Protein AF-0000000078183715 (afdb_homodimer)

Foldseek 3Di:
DPPPVLCQCQKDKVVGDTGDPAPQVVLVVADFQDPEAIEIEGEFDEGEAQDENAQRRARYEYEYPDDAPRAEQEYCPPDDQPPFFSYHYNHPHYHYYRYHYYTDD/DPPPVLCQCQKDKVVGDTGDPAPQVVLVVADFQDPEAIEIEGEFDEGAAQDENAQRRARYEYEYPDDAPRAEQEYCPPDDQPPFFSYHYNHPHYHYYRYHYYTDD

Nearest PDB structures (foldseek):
  1xg2-assembly1_A  TM=8.281E-01  e=3.618E-06  Solanum lycopersicum
  1gq8-assembly1_A  TM=8.357E-01  e=8.151E-05  Daucus carota
  3grh-assembly1_A  TM=8.556E-01  e=2.159E-01  Escherichia coli K-12
  7chu-assembly1_B  TM=6.922E-01  e=1.571E-01  Geobacillus virus E2
  1xg2-assembly1_A  TM=8.286E-01  e=4.005E-06  Solanum lycopersicum

Secondary structure (DSSP, 8-state):
------GGGGEEETTT----SSHHHHHHHSPTT--S-EEEEE-SEEEES-EEE-TT--SEEEEESSSTTSEEEE---TT--TT--SEEE-SSEEEEEEEEEE---/------GGGGEEETTT----SSHHHHHHHSPTT--S-EEEEE-SEEEES-EEE-TT--SEEEEESSSTTSEEEE---TT--TT--SEEE-SSEEEEEEEEEE---

Solvent-accessible surface area (backbone atoms only — not comparable to full-atom values): 11085 Å² total; per-residue (Å²): 130,86,73,71,74,70,73,32,70,37,33,28,29,83,87,62,45,68,54,32,92,44,67,54,55,51,57,64,66,49,60,71,69,39,90,54,77,43,48,37,35,30,45,59,42,79,42,82,42,66,40,64,39,48,57,51,40,23,30,36,32,44,29,30,68,42,56,82,76,38,16,35,38,27,27,78,60,81,77,55,70,92,81,30,57,22,64,45,69,56,16,35,34,38,32,38,25,27,40,27,43,28,27,53,123,130,85,73,70,75,70,75,34,68,38,33,28,27,83,87,63,44,67,54,34,93,43,68,55,56,51,57,65,67,49,60,72,68,40,90,54,77,42,48,38,33,32,46,58,43,79,43,82,42,66,40,65,39,47,58,51,41,23,31,36,31,45,31,30,69,43,57,82,75,37,16,34,39,28,27,80,61,81,77,56,72,90,82,28,56,21,64,45,69,57,16,34,34,38,30,38,26,27,39,28,43,27,27,54,124

Structure (mmCIF, N/CA/C/O backbone):
data_AF-0000000078183715-model_v1
#
loop_
_entity.id
_entity.type
_entity.pdbx_description
1 polymer Pectinesterase
#
loop_
_atom_site.group_PDB
_atom_site.id
_atom_site.type_symbol
_atom_site.label_atom_id
_atom_site.label_alt_id
_atom_site.label_comp_id
_atom_site.label_asym_id
_atom_site.label_entity_id
_atom_site.label_seq_id
_atom_site.pdbx_PDB_ins_code
_atom_site.Cartn_x
_atom_site.Cartn_y
_atom_site.Cartn_z
_atom_site.occupancy
_atom_site.B_iso_or_equiv
_atom_site.auth_seq_id
_atom_site.auth_comp_id
_atom_site.auth_asym_id
_atom_site.auth_atom_id
_atom_site.pdbx_PDB_model_num
ATOM 1 N N . MET A 1 1 ? -22.891 34.5 -4.566 1 24.42 1 MET A N 1
ATOM 2 C CA . MET A 1 1 ? -21.781 34.25 -3.652 1 24.42 1 MET A CA 1
ATOM 3 C C . MET A 1 1 ? -20.984 33.031 -4.105 1 24.42 1 MET A C 1
ATOM 5 O O . MET A 1 1 ? -21.531 31.953 -4.305 1 24.42 1 MET A O 1
ATOM 9 N N . ASN A 1 2 ? -19.891 33.188 -4.914 1 26.88 2 ASN A N 1
ATOM 10 C CA . ASN A 1 2 ? -19.047 32.25 -5.645 1 26.88 2 ASN A CA 1
ATOM 11 C C . ASN A 1 2 ? -18.531 31.141 -4.73 1 26.88 2 ASN A C 1
ATOM 13 O O . ASN A 1 2 ? -17.734 31.391 -3.82 1 26.88 2 ASN A O 1
ATOM 17 N N . THR A 1 3 ? -19.375 30.297 -4.117 1 28.11 3 THR A N 1
ATOM 18 C CA . THR A 1 3 ? -19.078 29.266 -3.119 1 28.11 3 THR A CA 1
ATOM 19 C C . THR A 1 3 ? -17.828 28.484 -3.512 1 28.11 3 THR A C 1
ATOM 21 O O . THR A 1 3 ? -17.859 27.719 -4.477 1 28.11 3 THR A O 1
ATOM 24 N N . LYS A 1 4 ? -16.703 29.203 -3.695 1 30.27 4 LYS A N 1
ATOM 25 C CA . LYS A 1 4 ? -15.383 28.609 -3.926 1 30.27 4 LYS A CA 1
ATOM 26 C C . LYS A 1 4 ? -15.219 27.312 -3.141 1 30.27 4 LYS A C 1
ATOM 28 O O . LYS A 1 4 ? -15.195 27.312 -1.908 1 30.27 4 LYS A O 1
ATOM 33 N N . GLU A 1 5 ? -15.977 26.312 -3.414 1 33.5 5 GLU A N 1
ATOM 34 C CA . GLU A 1 5 ? -16.031 24.984 -2.801 1 33.5 5 GLU A CA 1
ATOM 35 C C . GLU A 1 5 ? -14.648 24.531 -2.352 1 33.5 5 GLU A C 1
ATOM 37 O O . GLU A 1 5 ? -13.719 24.469 -3.156 1 33.5 5 GLU A O 1
ATOM 42 N N . ASP A 1 6 ? -14.078 25.094 -1.235 1 31.67 6 ASP A N 1
ATOM 43 C CA . ASP A 1 6 ? -12.789 24.969 -0.562 1 31.67 6 ASP A CA 1
ATOM 44 C C . ASP A 1 6 ? -12.219 23.562 -0.721 1 31.67 6 ASP A C 1
ATOM 46 O O . ASP A 1 6 ? -12.852 22.578 -0.336 1 31.67 6 ASP A O 1
ATOM 50 N N . LYS A 1 7 ? -11.609 23.234 -1.678 1 34.12 7 LYS A N 1
ATOM 51 C CA . LYS A 1 7 ? -10.891 22.016 -2.059 1 34.12 7 LYS A CA 1
ATOM 52 C C . LYS A 1 7 ? -10.148 21.422 -0.869 1 34.12 7 LYS A C 1
ATOM 54 O O . LYS A 1 7 ? -9.352 20.5 -1.029 1 34.12 7 LYS A O 1
ATOM 59 N N . ARG A 1 8 ? -10.047 22.141 0.238 1 40.06 8 ARG A N 1
ATOM 60 C CA . ARG A 1 8 ? -9.227 21.906 1.421 1 40.06 8 ARG A CA 1
ATOM 61 C C . ARG A 1 8 ? -9.547 20.562 2.047 1 40.06 8 ARG A C 1
ATOM 63 O O . ARG A 1 8 ? -8.766 20.047 2.85 1 40.06 8 ARG A O 1
ATOM 70 N N . ASP A 1 9 ? -10.719 20.031 1.913 1 45.59 9 ASP A N 1
ATOM 71 C CA . ASP A 1 9 ? -11.336 18.969 2.707 1 45.59 9 ASP A CA 1
ATOM 72 C C . ASP A 1 9 ? -11.008 17.594 2.135 1 45.59 9 ASP A C 1
ATOM 74 O O . ASP A 1 9 ? -11.75 16.625 2.352 1 45.59 9 ASP A O 1
ATOM 78 N N . GLN A 1 10 ? -10.086 17.5 1.332 1 50.31 10 GLN A N 1
ATOM 79 C CA . GLN A 1 10 ? -9.945 16.281 0.555 1 50.31 10 GLN A CA 1
ATOM 80 C C . GLN A 1 10 ? -9.258 15.188 1.369 1 50.31 10 GLN A C 1
ATOM 82 O O . GLN A 1 10 ? -9.43 14 1.09 1 50.31 10 GLN A O 1
ATOM 87 N N . ILE A 1 11 ? -8.484 15.672 2.32 1 53 11 ILE A N 1
ATOM 88 C CA . ILE A 1 11 ? -7.801 14.734 3.207 1 53 11 ILE A CA 1
ATOM 89 C C . ILE A 1 11 ? -8.141 15.062 4.66 1 53 11 ILE A C 1
ATOM 91 O O . ILE A 1 11 ? -8.039 16.219 5.086 1 53 11 ILE A O 1
ATOM 95 N N . SER A 1 12 ? -9.07 14.273 5.074 1 59.06 12 SER A N 1
ATOM 96 C CA . SER A 1 12 ? -9.43 14.492 6.469 1 59.06 12 SER A CA 1
ATOM 97 C C . SER A 1 12 ? -8.914 13.359 7.355 1 59.06 12 SER A C 1
ATOM 99 O O . SER A 1 12 ? -8.539 12.297 6.855 1 59.06 12 SER A O 1
ATOM 101 N N . ARG A 1 13 ? -8.336 13.789 8.461 1 59.44 13 ARG A N 1
ATOM 102 C CA . ARG A 1 13 ? -8.102 12.805 9.516 1 59.44 13 ARG A CA 1
ATOM 103 C C . ARG A 1 13 ? -9.344 12.641 10.391 1 59.44 13 ARG A C 1
ATOM 105 O O . ARG A 1 13 ? -10.164 13.555 10.492 1 59.44 13 ARG A O 1
ATOM 112 N N . GLU A 1 14 ? -9.758 11.312 10.789 1 51.06 14 GLU A N 1
ATOM 113 C CA . GLU A 1 14 ? -10.828 11.156 11.766 1 51.06 14 GLU A CA 1
ATOM 114 C C . GLU A 1 14 ? -10.93 12.375 12.672 1 51.06 14 GLU A C 1
ATOM 116 O O . GLU A 1 14 ? -12.031 12.812 13.023 1 51.06 14 GLU A O 1
ATOM 121 N N . SER A 1 15 ? -9.992 12.789 13.258 1 47.97 15 SER A N 1
ATOM 122 C CA . SER A 1 15 ? -10.148 13.797 14.297 1 47.97 15 SER A CA 1
ATOM 123 C C . SER A 1 15 ? -10.281 15.195 13.695 1 47.97 15 SER A C 1
ATOM 125 O O . SER A 1 15 ? -10.086 16.203 14.391 1 47.97 15 SER A O 1
ATOM 127 N N . GLY A 1 16 ? -10.773 15.367 12.656 1 45.62 16 GLY A N 1
ATOM 128 C CA . GLY A 1 16 ? -11.062 16.75 12.305 1 45.62 16 GLY A CA 1
ATOM 129 C C . GLY A 1 16 ? -10.086 17.328 11.305 1 45.62 16 GLY A C 1
ATOM 130 O O . GLY A 1 16 ? -10.008 18.547 11.148 1 45.62 16 GLY A O 1
ATOM 131 N N . PHE A 1 17 ? -9.242 16.531 10.688 1 52.03 17 PHE A N 1
ATOM 132 C CA . PHE A 1 17 ? -8.109 17.109 9.969 1 52.03 17 PHE A CA 1
ATOM 133 C C . PHE A 1 17 ? -8.578 18.172 8.977 1 52.03 17 PHE A C 1
ATOM 135 O O . PHE A 1 17 ? -9.711 18.109 8.492 1 52.03 17 PHE A O 1
ATOM 142 N N . SER A 1 18 ? -7.766 19.344 9.047 1 57.66 18 SER A N 1
ATOM 143 C CA . SER A 1 18 ? -7.719 20.578 8.258 1 57.66 18 SER A CA 1
ATOM 144 C C . SER A 1 18 ? -7.379 20.281 6.801 1 57.66 18 SER A C 1
ATOM 146 O O . SER A 1 18 ? -6.879 19.203 6.477 1 57.66 18 SER A O 1
ATOM 148 N N . ASN A 1 19 ? -7.578 20.984 5.879 1 66.5 19 ASN A N 1
ATOM 149 C CA . ASN A 1 19 ? -7.449 21.141 4.434 1 66.5 19 ASN A CA 1
ATOM 150 C C . ASN A 1 19 ? -5.988 21.062 3.992 1 66.5 19 ASN A C 1
ATOM 152 O O . ASN A 1 19 ? -5.223 22.016 4.203 1 66.5 19 ASN A O 1
ATOM 156 N N . PHE A 1 20 ? -5.543 19.719 3.818 1 81.12 20 PHE A N 1
ATOM 157 C CA . PHE A 1 20 ? -4.246 19.656 3.16 1 81.12 20 PHE A CA 1
ATOM 158 C C . PHE A 1 20 ? -4.406 19.594 1.646 1 81.12 20 PHE A C 1
ATOM 160 O O . PHE A 1 20 ? -5.426 19.109 1.144 1 81.12 20 PHE A O 1
ATOM 167 N N . THR A 1 21 ? -3.438 20.141 0.998 1 78.38 21 THR A N 1
ATOM 168 C CA . THR A 1 21 ? -3.473 20.109 -0.46 1 78.38 21 THR A CA 1
ATOM 169 C C . THR A 1 21 ? -2.746 18.875 -0.991 1 78.38 21 THR A C 1
ATOM 171 O O . THR A 1 21 ? -3.031 18.406 -2.096 1 78.38 21 THR A O 1
ATOM 174 N N . THR A 1 22 ? -1.755 18.375 -0.113 1 89 22 THR A N 1
ATOM 175 C CA . THR A 1 22 ? -1.014 17.203 -0.541 1 89 22 THR A CA 1
ATOM 176 C C . THR A 1 22 ? -1.062 16.109 0.531 1 89 22 THR A C 1
ATOM 178 O O . THR A 1 22 ? -1.252 16.406 1.713 1 89 22 THR A O 1
ATOM 181 N N . LEU A 1 23 ? -0.938 14.922 0.078 1 92.44 23 LEU A N 1
ATOM 182 C CA . LEU A 1 23 ? -0.863 13.789 1 1 92.44 23 LEU A CA 1
ATOM 183 C C . LEU A 1 23 ? 0.356 13.914 1.907 1 92.44 23 LEU A C 1
ATOM 185 O O . LEU A 1 23 ? 0.272 13.641 3.105 1 92.44 23 LEU A O 1
ATOM 189 N N . GLN A 1 24 ? 1.429 14.375 1.264 1 94 24 GLN A N 1
ATOM 190 C CA . GLN A 1 24 ? 2.645 14.469 2.066 1 94 24 GLN A CA 1
ATOM 191 C C . GLN A 1 24 ? 2.473 15.461 3.215 1 94 24 GLN A C 1
ATOM 193 O O . GLN A 1 24 ? 3.006 15.25 4.305 1 94 24 GLN A O 1
ATOM 198 N N . GLU A 1 25 ? 1.758 16.516 2.93 1 91.12 25 GLU A N 1
ATOM 199 C CA . GLU A 1 25 ? 1.464 17.469 3.996 1 91.12 25 GLU A CA 1
ATOM 200 C C . GLU A 1 25 ? 0.658 16.812 5.113 1 91.12 25 GLU A C 1
ATOM 202 O O . GLU A 1 25 ? 0.925 17.047 6.297 1 91.12 25 GLU A O 1
ATOM 207 N N . ALA A 1 26 ? -0.329 16.047 4.785 1 91.25 26 ALA A N 1
ATOM 208 C CA . ALA A 1 26 ? -1.142 15.336 5.77 1 91.25 26 ALA A CA 1
ATOM 209 C C . ALA A 1 26 ? -0.29 14.375 6.594 1 91.25 26 ALA A C 1
ATOM 211 O O . ALA A 1 26 ? -0.411 14.32 7.82 1 91.25 26 ALA A O 1
ATOM 212 N N . ILE A 1 27 ? 0.572 13.648 5.934 1 93.5 27 ILE A N 1
ATOM 213 C CA . ILE A 1 27 ? 1.475 12.719 6.605 1 93.5 27 ILE A CA 1
ATOM 214 C C . ILE A 1 27 ? 2.371 13.484 7.578 1 93.5 27 ILE A C 1
ATOM 216 O O . ILE A 1 27 ? 2.594 13.039 8.703 1 93.5 27 ILE A O 1
ATOM 220 N N . GLY A 1 28 ? 2.869 14.539 7.078 1 92.56 28 GLY A N 1
ATOM 221 C CA . GLY A 1 28 ? 3.74 15.367 7.898 1 92.56 28 GLY A CA 1
ATOM 222 C C . GLY A 1 28 ? 3.064 15.883 9.156 1 92.56 28 GLY A C 1
ATOM 223 O O . GLY A 1 28 ? 3.727 16.125 10.172 1 92.56 28 GLY A O 1
ATOM 224 N N . TRP A 1 29 ? 1.852 16.031 9.141 1 88.19 29 TRP A N 1
ATOM 225 C CA . TRP A 1 29 ? 1.089 16.578 10.266 1 88.19 29 TRP A CA 1
ATOM 226 C C . TRP A 1 29 ? 0.906 15.531 11.359 1 88.19 29 TRP A C 1
ATOM 228 O O . TRP A 1 29 ? 0.561 15.867 12.492 1 88.19 29 TRP A O 1
ATOM 238 N N . VAL A 1 30 ? 1.039 14.266 11.07 1 88.88 30 VAL A N 1
ATOM 239 C CA . VAL A 1 30 ? 0.912 13.203 12.062 1 88.88 30 VAL A CA 1
ATOM 240 C C . VAL A 1 30 ? 2.006 13.344 13.117 1 88.88 30 VAL A C 1
ATOM 242 O O . VAL A 1 30 ? 3.164 13.617 12.789 1 88.88 30 VAL A O 1
ATOM 245 N N . PRO A 1 31 ? 1.652 13.195 14.383 1 89.88 31 PRO A N 1
ATOM 246 C CA . PRO A 1 31 ? 2.682 13.289 15.422 1 89.88 31 PRO A CA 1
ATOM 247 C C . PRO A 1 31 ? 3.807 12.273 15.227 1 89.88 31 PRO A C 1
ATO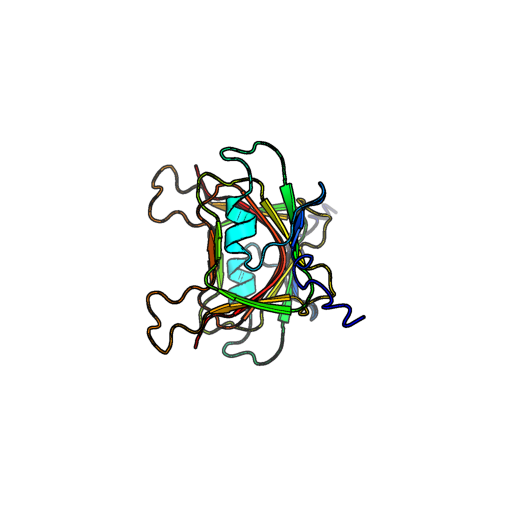M 249 O O . PRO A 1 31 ? 3.559 11.148 14.789 1 89.88 31 PRO A O 1
ATOM 252 N N . THR A 1 32 ? 5.012 12.766 15.578 1 93.5 32 THR A N 1
ATOM 253 C CA . THR A 1 32 ? 6.148 11.852 15.523 1 93.5 32 THR A CA 1
ATOM 254 C C . THR A 1 32 ? 6.035 10.781 16.594 1 93.5 32 THR A C 1
ATOM 256 O O . THR A 1 32 ? 5.555 11.047 17.703 1 93.5 32 THR A O 1
ATOM 259 N N . ILE A 1 33 ? 6.363 9.547 16.281 1 89.75 33 ILE A N 1
ATOM 260 C CA . ILE A 1 33 ? 6.469 8.391 17.172 1 89.75 33 ILE A CA 1
ATOM 261 C C . ILE A 1 33 ? 5.09 8.039 17.734 1 89.75 33 ILE A C 1
ATOM 263 O O . ILE A 1 33 ? 4.938 7.832 18.938 1 89.75 33 ILE A O 1
ATOM 267 N N . ASN A 1 34 ? 4.125 8.141 16.844 1 88.19 34 ASN A N 1
ATOM 268 C CA . ASN A 1 34 ? 2.781 7.699 17.219 1 88.19 34 ASN A CA 1
ATOM 269 C C . ASN A 1 34 ? 2.773 6.238 17.656 1 88.19 34 ASN A C 1
ATOM 271 O O . ASN A 1 34 ? 3.545 5.426 17.141 1 88.19 34 ASN A O 1
ATOM 275 N N . THR A 1 35 ? 1.931 5.953 18.672 1 89.5 35 THR A N 1
ATOM 276 C CA . THR A 1 35 ? 1.802 4.574 19.125 1 89.5 35 THR A CA 1
ATOM 277 C C . THR A 1 35 ? 0.412 4.027 18.812 1 89.5 35 THR A C 1
ATOM 279 O O . THR A 1 35 ? 0.119 2.861 19.094 1 89.5 35 THR A O 1
ATOM 282 N N . GLU A 1 36 ? -0.402 4.934 18.25 1 88.5 36 GLU A N 1
ATOM 283 C CA . GLU A 1 36 ? -1.753 4.547 17.844 1 88.5 36 GLU A CA 1
ATOM 284 C C . GLU A 1 36 ? -2 4.852 16.375 1 88.5 36 GLU A C 1
ATOM 286 O O . GLU A 1 36 ? -1.386 5.758 15.812 1 88.5 36 GLU A O 1
ATOM 291 N N . TRP A 1 37 ? -2.93 4.09 15.867 1 89.19 37 TRP A N 1
ATOM 292 C CA . TRP A 1 37 ? -3.262 4.297 14.461 1 89.19 37 TRP A CA 1
ATOM 293 C C . TRP A 1 37 ? -3.951 5.641 14.258 1 89.19 37 TRP A C 1
ATOM 295 O O . TRP A 1 37 ? -4.875 5.988 14.992 1 89.19 37 TRP A O 1
ATOM 305 N N . ILE A 1 38 ? -3.455 6.41 13.359 1 89.56 38 ILE A N 1
ATOM 306 C CA . ILE A 1 38 ? -4.102 7.633 12.898 1 89.56 38 ILE A CA 1
ATOM 307 C C . ILE A 1 38 ? -4.633 7.434 11.477 1 89.56 38 ILE A C 1
ATOM 309 O O . ILE A 1 38 ? -3.869 7.117 10.562 1 89.56 38 ILE A O 1
ATOM 313 N N . ARG A 1 39 ? -5.895 7.699 11.359 1 90.31 39 ARG A N 1
ATOM 314 C CA . ARG A 1 39 ? -6.539 7.484 10.07 1 90.31 39 ARG A CA 1
ATOM 315 C C . ARG A 1 39 ? -6.559 8.773 9.25 1 90.31 39 ARG A C 1
ATOM 317 O O . ARG A 1 39 ? -6.988 9.82 9.734 1 90.31 39 ARG A O 1
ATOM 324 N N . ILE A 1 40 ? -6.059 8.719 8.102 1 92.25 40 ILE A N 1
ATOM 325 C CA . ILE A 1 40 ? -6.125 9.789 7.109 1 92.25 40 ILE A CA 1
ATOM 326 C C . ILE A 1 40 ? -7.078 9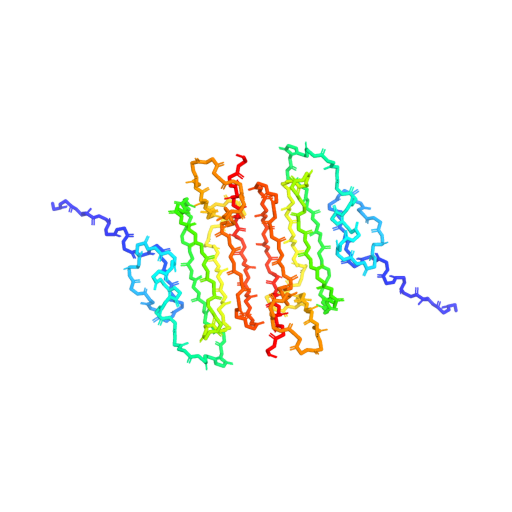.391 5.988 1 92.25 40 ILE A C 1
ATOM 328 O O . ILE A 1 40 ? -6.852 8.398 5.293 1 92.25 40 ILE A O 1
ATOM 332 N N . HIS A 1 41 ? -8.156 10.133 5.863 1 91.88 41 HIS A N 1
ATOM 333 C CA . HIS A 1 41 ? -9.117 9.914 4.785 1 91.88 41 HIS A CA 1
ATOM 334 C C . HIS A 1 41 ? -8.734 10.703 3.537 1 91.88 41 HIS A C 1
ATOM 336 O O . HIS A 1 41 ? -8.5 11.914 3.611 1 91.88 41 HIS A O 1
ATOM 342 N N . VAL A 1 42 ? -8.688 9.945 2.465 1 91.44 42 VAL A N 1
ATOM 343 C CA . VAL A 1 42 ? -8.312 10.562 1.196 1 91.44 42 VAL A CA 1
ATOM 344 C C . VAL A 1 42 ? -9.508 10.57 0.249 1 91.44 42 VAL A C 1
ATOM 346 O O . VAL A 1 42 ? -10.008 9.508 -0.137 1 91.44 42 VAL A O 1
ATOM 349 N N . LYS A 1 43 ? -10.031 11.734 -0.146 1 90.31 43 LYS A N 1
ATOM 350 C CA . LYS A 1 43 ? -11.141 11.844 -1.085 1 90.31 43 LYS A CA 1
ATOM 351 C C . LYS A 1 43 ? -10.758 11.289 -2.455 1 90.31 43 LYS A C 1
ATOM 353 O O . LYS A 1 43 ? -9.586 11.289 -2.826 1 90.31 43 LYS A O 1
ATOM 358 N N . PRO A 1 44 ? -11.758 10.797 -3.146 1 91.5 44 PRO A N 1
ATOM 359 C CA . PRO A 1 44 ? -11.469 10.344 -4.512 1 91.5 44 PRO A CA 1
ATOM 360 C C . PRO A 1 44 ? -10.734 11.398 -5.336 1 91.5 44 PRO A C 1
ATOM 362 O O . PRO A 1 44 ? -11.031 12.594 -5.227 1 91.5 44 PRO A O 1
ATOM 365 N N . GLY A 1 45 ? -9.789 11.016 -6.113 1 90.5 45 GLY A N 1
ATOM 366 C CA . GLY A 1 45 ? -9.023 11.914 -6.965 1 90.5 45 GLY A CA 1
ATOM 367 C C . GLY A 1 45 ? -7.652 11.367 -7.32 1 90.5 45 GLY A C 1
ATOM 368 O O . GLY A 1 45 ? -7.316 10.242 -6.961 1 90.5 45 GLY A O 1
ATOM 369 N N . VAL A 1 46 ? -6.969 12.148 -8.156 1 91.31 46 VAL A N 1
ATOM 370 C CA . VAL A 1 46 ? -5.594 11.852 -8.547 1 91.31 46 VAL A CA 1
ATOM 371 C C . VAL A 1 46 ? -4.637 12.797 -7.824 1 91.31 46 VAL A C 1
ATOM 373 O O . VAL A 1 46 ? -4.711 14.016 -7.996 1 91.31 46 VAL A O 1
ATOM 376 N N . TYR A 1 47 ? -3.834 12.203 -7.016 1 92.31 47 TYR A N 1
ATOM 377 C CA . TYR A 1 47 ? -2.822 12.953 -6.281 1 92.31 47 TYR A CA 1
ATOM 378 C C . TYR A 1 47 ? -1.453 12.805 -6.934 1 92.31 47 TYR A C 1
ATOM 380 O O . TYR A 1 47 ? -0.855 11.727 -6.902 1 92.31 47 TYR A O 1
ATOM 388 N N . LYS A 1 48 ? -0.947 13.891 -7.508 1 91.69 48 LYS A N 1
ATOM 389 C CA . LYS A 1 48 ? 0.328 13.891 -8.219 1 91.69 48 LYS A CA 1
ATOM 390 C C . LYS A 1 48 ? 1.478 14.266 -7.285 1 91.69 48 LYS A C 1
ATOM 392 O O . LYS A 1 48 ? 1.879 15.43 -7.227 1 91.69 48 LYS A O 1
ATOM 397 N N . GLU A 1 49 ? 2.021 13.281 -6.668 1 92.44 49 GLU A N 1
ATOM 398 C CA . GLU A 1 49 ? 3.113 13.469 -5.719 1 92.44 49 GLU A CA 1
ATOM 399 C C . GLU A 1 49 ? 3.863 12.164 -5.465 1 92.44 49 GLU A C 1
ATOM 401 O O . GLU A 1 49 ? 3.344 11.086 -5.746 1 92.44 49 GLU A O 1
ATOM 406 N N . LYS A 1 50 ? 5.109 12.281 -4.992 1 92.75 50 LYS A N 1
ATOM 407 C CA . LYS A 1 50 ? 5.793 11.164 -4.355 1 92.75 50 LYS A CA 1
ATOM 408 C C . LYS A 1 50 ? 5.43 11.062 -2.877 1 92.75 50 LYS A C 1
ATOM 410 O O . LYS A 1 50 ? 5.508 12.055 -2.148 1 92.75 50 LYS A O 1
ATOM 415 N N . LEU A 1 51 ? 4.969 9.953 -2.494 1 94.56 51 LEU A N 1
ATOM 416 C CA . LEU A 1 51 ? 4.551 9.781 -1.107 1 94.56 51 LEU A CA 1
ATOM 417 C C . LEU A 1 51 ? 5.578 8.969 -0.324 1 94.56 51 LEU A C 1
ATOM 419 O O . LEU A 1 51 ? 5.938 7.859 -0.725 1 94.56 51 LEU A O 1
ATOM 423 N N . THR A 1 52 ? 6.133 9.547 0.668 1 95.19 52 THR A N 1
ATOM 424 C CA . THR A 1 52 ? 7.016 8.875 1.612 1 95.19 52 THR A CA 1
ATOM 425 C C . THR A 1 52 ? 6.391 8.836 3.004 1 95.19 52 THR A C 1
ATOM 427 O O . THR A 1 52 ? 5.887 9.844 3.49 1 95.19 52 THR A O 1
ATOM 430 N N . ILE A 1 53 ? 6.301 7.652 3.604 1 95.75 53 ILE A N 1
ATOM 431 C CA . ILE A 1 53 ? 5.973 7.527 5.02 1 95.75 53 ILE A CA 1
ATOM 432 C C . ILE A 1 53 ? 7.254 7.488 5.844 1 95.75 53 ILE A C 1
ATOM 434 O O . ILE A 1 53 ? 7.934 6.461 5.895 1 95.75 53 ILE A O 1
ATOM 438 N N . PRO A 1 54 ? 7.566 8.586 6.414 1 95.62 54 PRO A N 1
ATOM 439 C CA . PRO A 1 54 ? 8.859 8.641 7.098 1 95.62 54 PRO A CA 1
ATOM 440 C C . PRO A 1 54 ? 8.938 7.707 8.305 1 95.62 54 PRO A C 1
ATOM 442 O O . PRO A 1 54 ? 7.902 7.367 8.891 1 95.62 54 PRO A O 1
ATOM 445 N N . ARG A 1 55 ? 10.125 7.414 8.695 1 93.81 55 ARG A N 1
ATOM 446 C CA . ARG A 1 55 ? 10.406 6.484 9.781 1 93.81 55 ARG A CA 1
ATOM 447 C C . ARG A 1 55 ? 9.75 6.945 11.078 1 93.81 55 ARG A C 1
ATOM 449 O O . ARG A 1 55 ? 9.297 6.125 11.883 1 93.81 55 ARG A O 1
ATOM 456 N N . GLU A 1 56 ? 9.625 8.211 11.273 1 96.25 56 GLU A N 1
ATOM 457 C CA . GLU A 1 56 ? 9.164 8.75 12.547 1 96.25 56 GLU A CA 1
ATOM 458 C C . GLU A 1 56 ? 7.648 8.906 12.562 1 96.25 56 GLU A C 1
ATOM 460 O O . GLU A 1 56 ? 7.078 9.398 13.539 1 96.25 56 GLU A O 1
ATOM 465 N N . LYS A 1 57 ? 6.977 8.461 11.43 1 94.44 57 LYS A N 1
ATOM 466 C CA . LYS A 1 57 ? 5.52 8.547 11.352 1 94.44 57 LYS A CA 1
ATOM 467 C C . LYS A 1 57 ? 4.891 7.168 11.211 1 94.44 57 LYS A C 1
ATOM 469 O O . LYS A 1 57 ? 4.211 6.895 10.219 1 94.44 57 LYS A O 1
ATOM 474 N N . PRO A 1 58 ? 5.105 6.293 12.203 1 93.56 58 PRO A N 1
ATOM 475 C CA . PRO A 1 58 ? 4.445 4.988 12.141 1 93.56 58 PRO A CA 1
ATOM 476 C C . PRO A 1 58 ? 2.949 5.066 12.438 1 93.56 58 PRO A C 1
ATOM 478 O O . PRO A 1 58 ? 2.451 6.121 12.836 1 93.56 58 PRO A O 1
ATOM 481 N N . PHE A 1 59 ? 2.186 4.035 12.219 1 93.56 59 PHE A N 1
ATOM 482 C CA . PHE A 1 59 ? 0.79 3.83 12.586 1 93.56 59 PHE A CA 1
ATOM 483 C C . PHE A 1 59 ? -0.112 4.82 11.867 1 93.56 59 PHE A C 1
ATOM 485 O O . PHE A 1 59 ? -0.988 5.434 12.477 1 93.56 59 PHE A O 1
ATOM 492 N N . ILE A 1 60 ? 0.208 4.996 10.609 1 94.56 60 ILE A N 1
ATOM 493 C CA . ILE A 1 60 ? -0.681 5.734 9.719 1 94.56 60 ILE A CA 1
ATOM 494 C C . ILE A 1 60 ? -1.568 4.762 8.953 1 94.56 60 ILE A C 1
ATOM 496 O O . ILE A 1 60 ? -1.091 3.74 8.453 1 94.56 60 ILE A O 1
ATOM 500 N N . TYR A 1 61 ? -2.836 4.938 8.961 1 94.69 61 TYR A N 1
ATOM 501 C CA . TYR A 1 61 ? -3.824 4.266 8.125 1 94.69 61 TYR A CA 1
ATOM 502 C C . TYR A 1 61 ? -4.336 5.191 7.031 1 94.69 61 TYR A C 1
ATOM 504 O O . TYR A 1 61 ? -5.078 6.141 7.305 1 94.69 61 TYR A O 1
ATOM 512 N N . LEU A 1 62 ? -3.867 5.016 5.824 1 95.62 62 LEU A N 1
ATOM 513 C CA . LEU A 1 62 ? -4.293 5.793 4.668 1 95.62 62 LEU A CA 1
ATOM 514 C C . LEU A 1 62 ? -5.492 5.145 3.986 1 95.62 62 LEU A C 1
ATOM 516 O O . LEU A 1 62 ? -5.379 4.043 3.439 1 95.62 62 LEU A O 1
ATOM 520 N N . GLU A 1 63 ? -6.605 5.883 4.016 1 94.69 63 GLU A N 1
ATOM 521 C CA . GLU A 1 63 ? -7.844 5.281 3.533 1 94.69 63 GLU A CA 1
ATOM 522 C C . GLU A 1 63 ? -8.484 6.129 2.438 1 94.69 63 GLU A C 1
ATOM 524 O O . GLU A 1 63 ? -8.852 7.281 2.672 1 94.69 63 GLU A O 1
ATOM 529 N N . GLY A 1 64 ? -8.602 5.523 1.227 1 94 64 GLY A N 1
ATOM 530 C CA . GLY A 1 64 ? -9.445 6.16 0.229 1 94 64 GLY A CA 1
ATOM 531 C C . GLY A 1 64 ? -10.914 6.152 0.597 1 94 64 GLY A C 1
ATOM 532 O O . GLY A 1 64 ? -11.461 5.109 0.97 1 94 64 GLY A O 1
ATOM 533 N N . GLU A 1 65 ? -11.617 7.246 0.476 1 90.88 65 GLU A N 1
ATOM 534 C CA . GLU A 1 65 ? -13.016 7.387 0.875 1 90.88 65 GLU A CA 1
ATOM 535 C C . GLU A 1 65 ? -13.945 6.77 -0.161 1 90.88 65 GLU A C 1
ATOM 537 O O . GLU A 1 65 ? -15.055 6.34 0.171 1 90.88 65 GLU A O 1
ATOM 542 N N . GLY A 1 66 ? -13.508 6.699 -1.361 1 89.25 66 GLY A N 1
ATOM 543 C CA . GLY A 1 66 ? -14.367 6.199 -2.426 1 89.25 66 GLY A CA 1
ATOM 544 C C . GLY A 1 66 ? -14.211 4.711 -2.668 1 89.25 66 GLY A C 1
ATOM 545 O O . GLY A 1 66 ? -13.648 3.996 -1.836 1 89.25 66 GLY A O 1
ATOM 546 N N . GLY A 1 67 ? -14.898 4.234 -3.639 1 89.25 67 GLY A N 1
ATOM 547 C CA . GLY A 1 67 ? -14.766 2.846 -4.055 1 89.25 67 GLY A CA 1
ATOM 548 C C . GLY A 1 67 ? -13.383 2.504 -4.566 1 89.25 67 GLY A C 1
ATOM 549 O O . GLY A 1 67 ? -12.5 3.367 -4.621 1 89.25 67 GLY A O 1
ATOM 550 N N . LEU A 1 68 ? -13.242 1.225 -4.789 1 88.38 68 LEU A N 1
ATOM 551 C CA . LEU A 1 68 ? -11.969 0.729 -5.309 1 88.38 68 LEU A CA 1
ATOM 552 C C . LEU A 1 68 ? -11.562 1.493 -6.562 1 88.38 68 LEU A C 1
ATOM 554 O O . LEU A 1 68 ? -12.391 1.735 -7.445 1 88.38 68 LEU A O 1
ATOM 558 N N . GLY A 1 69 ? -10.344 2.014 -6.582 1 90.31 69 GLY A N 1
ATOM 559 C CA . GLY A 1 69 ? -9.797 2.619 -7.789 1 90.31 69 GLY A CA 1
ATOM 560 C C . GLY A 1 69 ? -10.117 4.098 -7.906 1 90.31 69 GLY A C 1
ATOM 561 O O . GLY A 1 69 ? -9.734 4.742 -8.883 1 90.31 69 GLY A O 1
ATOM 562 N N . THR A 1 70 ? -10.781 4.715 -6.926 1 94.06 70 THR A N 1
ATOM 563 C CA . THR A 1 70 ? -11.203 6.102 -7.07 1 94.06 70 THR A CA 1
ATOM 564 C C . THR A 1 70 ? -10.141 7.051 -6.523 1 94.06 70 THR A C 1
ATOM 566 O O . THR A 1 70 ? -10.195 8.258 -6.766 1 94.06 70 THR A O 1
ATOM 569 N N . THR A 1 71 ? -9.203 6.562 -5.77 1 93.94 71 THR A N 1
ATOM 570 C CA . THR A 1 71 ? -8.109 7.344 -5.211 1 93.94 71 THR A CA 1
ATOM 571 C C . THR A 1 71 ? -6.766 6.836 -5.723 1 93.94 71 THR A C 1
ATOM 573 O O . THR A 1 71 ? -6.41 5.676 -5.504 1 93.94 71 THR A O 1
ATOM 576 N N . SER A 1 72 ? -6.008 7.66 -6.496 1 95 72 SER A N 1
ATOM 577 C CA . SER A 1 72 ? -4.719 7.246 -7.035 1 95 72 SER A CA 1
ATOM 578 C C . SER A 1 72 ? -3.623 8.25 -6.68 1 95 72 SER A C 1
ATOM 580 O O . SER A 1 72 ? -3.859 9.461 -6.672 1 95 72 SER A O 1
ATOM 582 N N . ILE A 1 73 ? -2.514 7.715 -6.289 1 95.56 73 ILE A N 1
ATOM 583 C CA . ILE A 1 73 ? -1.283 8.477 -6.105 1 95.56 73 ILE A CA 1
ATOM 584 C C . ILE A 1 73 ? -0.334 8.219 -7.27 1 95.56 73 ILE A C 1
ATOM 586 O O . ILE A 1 73 ? -0.009 7.066 -7.57 1 95.56 73 ILE A O 1
ATOM 590 N N . LYS A 1 74 ? 0.06 9.211 -7.969 1 93.31 74 LYS A N 1
ATOM 591 C CA . LYS A 1 74 ? 0.898 9.062 -9.156 1 93.31 74 LYS A CA 1
ATOM 592 C C . LYS A 1 74 ? 2.068 10.039 -9.125 1 93.31 74 LYS A C 1
ATOM 594 O O . LYS A 1 74 ? 1.961 11.125 -8.555 1 93.31 74 LYS A O 1
ATOM 599 N N . TRP A 1 75 ? 3.184 9.586 -9.703 1 88.12 75 TRP A N 1
ATOM 600 C CA . TRP A 1 75 ? 4.328 10.469 -9.906 1 88.12 75 TRP A CA 1
ATOM 601 C C . TRP A 1 75 ? 4.824 10.398 -11.344 1 88.12 75 TRP A C 1
ATOM 603 O O . TRP A 1 75 ? 4.707 9.367 -12 1 88.12 75 TRP A O 1
ATOM 613 N N . ASP A 1 76 ? 5.043 11.516 -12.008 1 76.81 76 ASP A N 1
ATOM 614 C CA . ASP A 1 76 ? 5.578 11.594 -13.367 1 76.81 76 ASP A CA 1
ATOM 615 C C . ASP A 1 76 ? 7.004 12.141 -13.359 1 76.81 76 ASP A C 1
ATOM 617 O O . ASP A 1 76 ? 7.223 13.328 -13.117 1 76.81 76 ASP A O 1
ATOM 621 N N . ASP A 1 77 ? 7.941 11.281 -12.984 1 61.34 77 ASP A N 1
ATOM 622 C CA . ASP A 1 77 ? 9.281 11.867 -12.992 1 61.34 77 ASP A CA 1
ATOM 623 C C . ASP A 1 77 ? 9.797 12.031 -14.422 1 61.34 77 ASP A C 1
ATOM 625 O O . ASP A 1 77 ? 10.961 12.367 -14.633 1 61.34 77 ASP A O 1
ATOM 629 N N . HIS A 1 78 ? 9.023 12.484 -15.328 1 56.28 78 HIS A N 1
ATOM 630 C CA . HIS A 1 78 ? 9.492 12.797 -16.672 1 56.28 78 HIS A CA 1
ATOM 631 C C . HIS A 1 78 ? 10.648 11.891 -17.078 1 56.28 78 HIS A C 1
ATOM 633 O O . HIS A 1 78 ? 11.625 12.359 -17.672 1 56.28 78 HIS A O 1
ATOM 639 N N . GLY A 1 79 ? 10.664 10.633 -17 1 51.69 79 GLY A N 1
ATOM 640 C CA . GLY A 1 79 ? 11.578 9.766 -17.734 1 51.69 79 GLY A CA 1
ATOM 641 C C . GLY A 1 79 ? 12.562 9.055 -16.828 1 51.69 79 GLY A C 1
ATOM 642 O O . GLY A 1 79 ? 13.305 8.172 -17.266 1 51.69 79 GLY A O 1
ATOM 643 N N . HIS A 1 80 ? 13.031 9.609 -15.641 1 53.12 80 HIS A N 1
ATOM 644 C CA . HIS A 1 80 ? 14.117 8.867 -15.023 1 53.12 80 HIS A CA 1
ATOM 645 C C . HIS A 1 80 ? 13.586 7.75 -14.133 1 53.12 80 HIS A C 1
ATOM 647 O O . HIS A 1 80 ? 12.805 8 -13.211 1 53.12 80 HIS A O 1
ATOM 653 N N . VAL A 1 81 ? 13.648 6.496 -14.539 1 53.47 81 VAL A N 1
ATOM 654 C CA . VAL A 1 81 ? 13.125 5.234 -14.023 1 53.47 81 VAL A CA 1
ATOM 655 C C . VAL A 1 81 ? 13.664 4.984 -12.617 1 53.47 81 VAL A C 1
ATOM 657 O O . VAL A 1 81 ? 12.945 4.5 -11.75 1 53.47 81 VAL A O 1
ATOM 660 N N . ASP A 1 82 ? 15.016 5.34 -12.344 1 54.66 82 ASP A N 1
ATOM 661 C CA . ASP A 1 82 ? 15.703 4.785 -11.188 1 54.66 82 ASP A CA 1
ATOM 662 C C . ASP A 1 82 ? 15.117 5.34 -9.883 1 54.66 82 ASP A C 1
ATOM 664 O O . ASP A 1 82 ? 15.07 4.641 -8.875 1 54.66 82 ASP A O 1
ATOM 668 N N . ASN A 1 83 ? 14.641 6.562 -9.859 1 59.25 83 ASN A N 1
ATOM 669 C CA . ASN A 1 83 ? 14.219 7.23 -8.625 1 59.25 83 ASN A CA 1
ATOM 670 C C . ASN A 1 83 ? 12.727 7.531 -8.633 1 59.25 83 ASN A C 1
ATOM 672 O O . ASN A 1 83 ? 12.281 8.523 -8.055 1 59.25 83 ASN A O 1
ATOM 676 N N . SER A 1 84 ? 12 6.586 -9.266 1 69.38 84 SER A N 1
ATOM 677 C CA . SER A 1 84 ? 10.68 7.008 -9.711 1 69.38 84 SER A CA 1
ATOM 678 C C . SER A 1 84 ? 9.578 6.348 -8.883 1 69.38 84 SER A C 1
ATOM 680 O O . SER A 1 84 ? 8.406 6.41 -9.242 1 69.38 84 SER A O 1
ATOM 682 N N . TYR A 1 85 ? 10.016 5.879 -7.727 1 83.25 85 TYR A N 1
ATOM 683 C CA . TYR A 1 85 ? 8.945 5.219 -6.988 1 83.25 85 TYR A CA 1
ATOM 684 C C . TYR A 1 85 ? 7.957 6.234 -6.434 1 83.25 85 TYR A C 1
ATOM 686 O O . TYR A 1 85 ? 8.359 7.234 -5.832 1 83.25 85 TYR A O 1
ATOM 694 N N . THR A 1 86 ? 6.812 5.996 -6.75 1 90.69 86 THR A N 1
ATOM 695 C CA . THR A 1 86 ? 5.734 6.863 -6.293 1 90.69 86 THR A CA 1
ATOM 696 C C . THR A 1 86 ? 5.535 6.73 -4.789 1 90.69 86 THR A C 1
ATOM 698 O O . THR A 1 86 ? 5.148 7.695 -4.121 1 90.69 86 THR A O 1
ATOM 701 N N . PHE A 1 87 ? 5.934 5.574 -4.227 1 93.19 87 PHE A N 1
ATOM 702 C CA . PHE A 1 87 ? 5.645 5.297 -2.822 1 93.19 87 PHE A CA 1
ATOM 703 C C . PHE A 1 87 ? 6.859 4.688 -2.129 1 93.19 87 PHE A C 1
ATOM 705 O O . PHE A 1 87 ? 7.465 3.746 -2.641 1 93.19 87 PHE A O 1
ATOM 712 N N . THR A 1 88 ? 7.266 5.277 -1.053 1 92.25 88 THR A N 1
ATOM 713 C CA . THR A 1 88 ? 8.32 4.75 -0.199 1 92.25 88 THR A CA 1
ATOM 714 C C . THR A 1 88 ? 7.836 4.602 1.239 1 92.25 88 THR A C 1
ATOM 716 O O . THR A 1 88 ? 7.293 5.547 1.815 1 92.25 88 THR A O 1
ATOM 719 N N . LEU A 1 89 ? 7.934 3.412 1.822 1 93.69 89 LEU A N 1
ATOM 720 C CA . LEU A 1 89 ? 7.574 3.16 3.215 1 93.69 89 LEU A CA 1
ATOM 721 C C . LEU A 1 89 ? 8.82 2.957 4.066 1 93.69 89 LEU A C 1
ATOM 723 O O . LEU A 1 89 ? 9.5 1.936 3.945 1 93.69 89 LEU A O 1
ATOM 727 N N . LEU A 1 90 ? 9.125 3.908 4.934 1 91.56 90 LEU A N 1
ATOM 728 C CA . LEU A 1 90 ? 10.25 3.795 5.859 1 91.56 90 LEU A CA 1
ATOM 729 C C . LEU A 1 90 ? 9.758 3.469 7.27 1 91.56 90 LEU A C 1
ATOM 731 O O . LEU A 1 90 ? 10.508 2.904 8.07 1 91.56 90 LEU A O 1
ATOM 735 N N . ALA A 1 91 ? 8.57 3.883 7.629 1 93.12 91 ALA A N 1
ATOM 736 C CA . ALA A 1 91 ? 8.008 3.709 8.969 1 93.12 91 ALA A CA 1
ATOM 737 C C . ALA A 1 91 ? 7.789 2.232 9.281 1 93.12 91 ALA A C 1
ATOM 739 O O . ALA A 1 91 ? 7.688 1.405 8.375 1 93.12 91 ALA A O 1
ATOM 740 N N . GLU A 1 92 ? 7.676 1.896 10.5 1 90 92 GLU A N 1
ATOM 741 C CA . GLU A 1 92 ? 7.508 0.523 10.961 1 90 92 GLU A CA 1
ATOM 742 C C . GLU A 1 92 ? 6.16 -0.045 10.539 1 90 92 GLU A C 1
ATOM 744 O O . GLU A 1 92 ? 6.07 -1.205 10.133 1 90 92 GLU A O 1
ATOM 749 N N . ASN A 1 93 ? 5.102 0.758 10.711 1 93 93 ASN A N 1
ATOM 750 C CA . ASN A 1 93 ? 3.74 0.309 10.445 1 93 93 ASN A CA 1
ATOM 751 C C . ASN A 1 93 ? 3.008 1.271 9.516 1 93 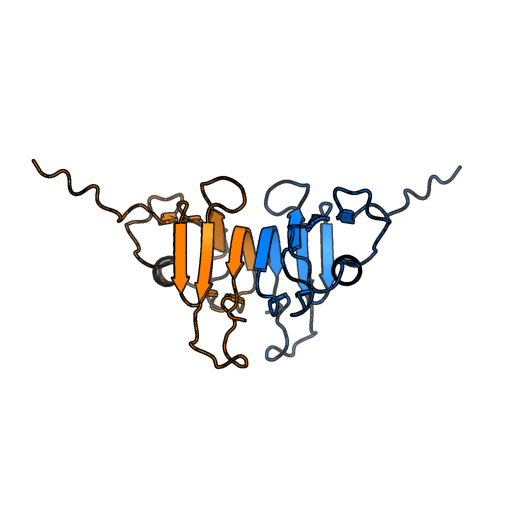93 ASN A C 1
ATOM 753 O O . ASN A 1 93 ? 3.1 2.488 9.672 1 93 93 ASN A O 1
ATOM 757 N N . PHE A 1 94 ? 2.334 0.693 8.586 1 95.62 94 PHE A N 1
ATOM 758 C CA . PHE A 1 94 ? 1.516 1.451 7.648 1 95.62 94 PHE A CA 1
ATOM 759 C C . PHE A 1 94 ? 0.372 0.598 7.113 1 95.62 94 PHE A C 1
ATOM 761 O O . PHE A 1 94 ? 0.568 -0.572 6.777 1 95.62 94 PHE A O 1
ATOM 768 N N . LEU A 1 95 ? -0.799 1.111 7.141 1 96.19 95 LEU A N 1
ATOM 769 C CA . LEU A 1 95 ? -1.979 0.431 6.617 1 96.19 95 LEU A CA 1
ATOM 770 C C . LEU A 1 95 ? -2.594 1.217 5.465 1 96.19 95 LEU A C 1
ATOM 772 O O . LEU A 1 95 ? -2.77 2.434 5.562 1 96.19 95 LEU A O 1
ATOM 776 N N . ALA A 1 96 ? -2.816 0.584 4.352 1 97.19 96 ALA A N 1
ATOM 777 C CA . ALA A 1 96 ? -3.477 1.209 3.205 1 97.19 96 ALA A CA 1
ATOM 778 C C . ALA A 1 96 ? -4.777 0.491 2.865 1 97.19 96 ALA A C 1
ATOM 780 O O . ALA A 1 96 ? -4.848 -0.739 2.914 1 97.19 96 ALA A O 1
ATOM 781 N N . SER A 1 97 ? -5.801 1.276 2.592 1 96.62 97 SER A N 1
ATOM 782 C CA . SER A 1 97 ? -7.066 0.744 2.105 1 96.62 97 SER A CA 1
ATOM 783 C C . SER A 1 97 ? -7.609 1.575 0.947 1 96.62 97 SER A C 1
ATOM 785 O O . SER A 1 97 ? -7.762 2.793 1.068 1 96.62 97 SER A O 1
ATOM 787 N N . ARG A 1 98 ? -7.824 0.905 -0.146 1 96.62 98 ARG A N 1
ATOM 788 C CA . ARG A 1 98 ? -8.438 1.47 -1.345 1 96.62 98 ARG A CA 1
ATOM 789 C C . ARG A 1 98 ? -7.578 2.594 -1.919 1 96.62 98 ARG A C 1
ATOM 791 O O . ARG A 1 98 ? -8.094 3.668 -2.242 1 96.62 98 ARG A O 1
ATOM 798 N N . ILE A 1 99 ? -6.312 2.41 -2.051 1 97.19 99 ILE A N 1
ATOM 799 C CA . ILE A 1 99 ? -5.352 3.33 -2.645 1 97.19 99 ILE A CA 1
ATOM 800 C C . ILE A 1 99 ? -4.688 2.674 -3.855 1 97.19 99 ILE A C 1
ATOM 802 O O . ILE A 1 99 ? -4.227 1.533 -3.775 1 97.19 99 ILE A O 1
ATOM 806 N N . THR A 1 100 ? -4.734 3.328 -5.004 1 96.75 100 THR A N 1
ATOM 807 C CA . THR A 1 100 ? -3.975 2.936 -6.188 1 96.75 100 THR A CA 1
ATOM 808 C C . THR A 1 100 ? -2.656 3.703 -6.262 1 96.75 100 THR A C 1
ATOM 810 O O . THR A 1 100 ? -2.641 4.93 -6.148 1 96.75 100 THR A O 1
ATOM 813 N N . PHE A 1 101 ? -1.538 3.004 -6.391 1 96.06 101 PHE A N 1
ATOM 814 C CA . PHE A 1 101 ? -0.225 3.582 -6.648 1 96.06 101 PHE A CA 1
ATOM 815 C C . PHE A 1 101 ? 0.164 3.42 -8.109 1 96.06 101 PHE A C 1
ATOM 817 O O . PHE A 1 101 ? 0.102 2.314 -8.656 1 96.06 101 PHE A O 1
ATOM 824 N N . LYS A 1 102 ? 0.584 4.516 -8.734 1 93.06 102 LYS A N 1
ATOM 825 C CA . LYS A 1 102 ? 0.964 4.52 -10.141 1 93.06 102 LYS A CA 1
ATOM 826 C C . LYS A 1 102 ? 2.385 5.043 -10.328 1 93.06 102 LYS A C 1
ATOM 828 O O . LYS A 1 102 ? 2.656 6.219 -10.07 1 93.06 102 LYS A O 1
ATOM 833 N N . ASN A 1 103 ? 3.254 4.113 -10.703 1 91.75 103 ASN A N 1
ATOM 834 C CA . ASN A 1 103 ? 4.617 4.496 -11.062 1 91.75 103 ASN A CA 1
ATOM 835 C C . ASN A 1 103 ? 4.719 4.879 -12.539 1 91.75 103 ASN A C 1
ATOM 837 O O . ASN A 1 103 ? 3.938 4.402 -13.359 1 91.75 103 ASN A O 1
ATOM 841 N N . PRO A 1 104 ? 5.625 5.82 -12.719 1 83.25 104 PRO A N 1
ATOM 842 C CA . PRO A 1 104 ? 5.832 6.113 -14.141 1 83.25 104 PRO A CA 1
ATOM 843 C C . PRO A 1 104 ? 6.387 4.918 -14.914 1 83.25 104 PRO A C 1
ATOM 845 O O . PRO A 1 104 ? 6.988 4.02 -14.32 1 83.25 104 PRO A O 1
ATOM 848 N N . THR A 1 105 ? 6.121 4.738 -16.141 1 71.88 105 THR A N 1
ATOM 849 C CA . THR A 1 105 ? 6.625 3.699 -17.016 1 71.88 105 THR A CA 1
ATOM 850 C C . THR A 1 105 ? 7.859 4.188 -17.781 1 71.88 105 THR A C 1
ATOM 852 O O . THR A 1 105 ? 7.945 5.363 -18.141 1 71.88 105 THR A O 1
ATOM 855 N N . MET B 1 1 ? -10.562 -39.562 10.055 1 23.2 1 MET B N 1
ATOM 856 C CA . MET B 1 1 ? -9.961 -39.062 8.82 1 23.2 1 MET B CA 1
ATOM 857 C C . MET B 1 1 ? -9.398 -37.656 9.031 1 23.2 1 MET B C 1
ATOM 859 O O . MET B 1 1 ? -10.117 -36.75 9.461 1 23.2 1 MET B O 1
ATOM 863 N N . ASN B 1 2 ? -8.102 -37.469 9.43 1 26.31 2 ASN B N 1
ATOM 864 C CA . ASN B 1 2 ? -7.359 -36.312 9.938 1 26.31 2 ASN B CA 1
ATOM 865 C C . ASN B 1 2 ? -7.465 -35.125 8.992 1 26.31 2 ASN B C 1
ATOM 867 O O . ASN B 1 2 ? -6.969 -35.188 7.867 1 26.31 2 ASN B O 1
ATOM 871 N N . THR B 1 3 ? -8.656 -34.531 8.758 1 27.42 3 THR B N 1
ATOM 872 C CA . THR B 1 3 ? -9 -33.5 7.785 1 27.42 3 THR B CA 1
ATOM 873 C C . THR B 1 3 ? -7.957 -32.406 7.801 1 27.42 3 THR B C 1
ATOM 875 O O . THR B 1 3 ? -7.855 -31.641 8.773 1 27.42 3 THR B O 1
ATOM 878 N N . LYS B 1 4 ? -6.684 -32.781 7.602 1 29.66 4 LYS B N 1
ATOM 879 C CA . LYS B 1 4 ? -5.555 -31.859 7.453 1 29.66 4 LYS B CA 1
ATOM 880 C C . LYS B 1 4 ? -5.973 -30.578 6.73 1 29.66 4 LYS B C 1
ATOM 882 O O . LYS B 1 4 ? -6.352 -30.609 5.559 1 29.66 4 LYS B O 1
ATOM 887 N N . GLU B 1 5 ? -6.82 -29.781 7.281 1 32.38 5 GLU B N 1
ATOM 888 C CA . GLU B 1 5 ? -7.43 -28.531 6.824 1 32.38 5 GLU B CA 1
ATOM 889 C C . GLU B 1 5 ? -6.457 -27.719 5.977 1 32.38 5 GLU B C 1
ATOM 891 O O . GLU B 1 5 ? -5.367 -27.375 6.434 1 32.38 5 GLU B O 1
ATOM 896 N N . ASP B 1 6 ? -6.137 -28.141 4.703 1 30.73 6 ASP B N 1
ATOM 897 C CA . ASP B 1 6 ? -5.207 -27.719 3.66 1 30.73 6 ASP B CA 1
ATOM 898 C C . ASP B 1 6 ? -5 -26.203 3.678 1 30.73 6 ASP B C 1
ATOM 900 O O . ASP B 1 6 ? -5.957 -25.438 3.547 1 30.73 6 ASP B O 1
ATOM 904 N N . LYS B 1 7 ? -4.234 -25.672 4.418 1 32.78 7 LYS B N 1
ATOM 905 C CA . LYS B 1 7 ? -3.795 -24.281 4.633 1 32.78 7 LYS B CA 1
ATOM 906 C C . LYS B 1 7 ? -3.645 -23.547 3.307 1 32.78 7 LYS B C 1
ATOM 908 O O . LYS B 1 7 ? -3.102 -22.438 3.264 1 32.78 7 LYS B O 1
ATOM 913 N N . ARG B 1 8 ? -3.723 -24.25 2.189 1 38.34 8 ARG B N 1
ATOM 914 C CA . ARG B 1 8 ? -3.379 -23.891 0.821 1 38.34 8 ARG B CA 1
ATOM 915 C C . ARG B 1 8 ? -4.148 -22.641 0.378 1 38.34 8 ARG B C 1
ATOM 917 O O . ARG B 1 8 ? -3.799 -22.016 -0.622 1 38.34 8 ARG B O 1
ATOM 924 N N . ASP B 1 9 ? -5.344 -22.375 0.814 1 43.09 9 ASP B N 1
ATOM 925 C CA . ASP B 1 9 ? -6.398 -21.531 0.28 1 43.09 9 ASP B CA 1
ATOM 926 C C . ASP B 1 9 ? -6.223 -20.078 0.74 1 43.09 9 ASP B C 1
ATOM 928 O O . ASP B 1 9 ? -7.188 -19.328 0.805 1 43.09 9 ASP B O 1
ATOM 932 N N . GLN B 1 10 ? -5.148 -19.719 1.232 1 48.09 10 GLN B N 1
ATOM 933 C CA . GLN B 1 10 ? -5.035 -18.469 1.979 1 48.09 10 GLN B CA 1
ATOM 934 C C . GLN B 1 10 ? -4.969 -17.266 1.038 1 48.09 10 GLN B C 1
ATOM 936 O O . GLN B 1 10 ? -5.316 -16.141 1.424 1 48.09 10 GLN B O 1
ATOM 941 N N . ILE B 1 11 ? -4.445 -17.531 -0.142 1 49.75 11 ILE B N 1
ATOM 942 C CA . ILE B 1 11 ? -4.375 -16.484 -1.157 1 49.75 11 ILE B CA 1
ATOM 943 C C . ILE B 1 11 ? -5.102 -16.953 -2.42 1 49.75 11 ILE B C 1
ATOM 945 O O . ILE B 1 11 ? -4.852 -18.047 -2.926 1 49.75 11 ILE B O 1
ATOM 949 N N . SER B 1 12 ? -6.316 -16.5 -2.42 1 57 12 SER B N 1
ATOM 950 C CA . SER B 1 12 ? -7.066 -16.859 -3.619 1 57 12 SER B CA 1
ATOM 951 C C . SER B 1 12 ? -7.195 -15.664 -4.566 1 57 12 SER B C 1
ATOM 953 O O . SER B 1 12 ? -6.961 -14.523 -4.172 1 57 12 SER B O 1
ATOM 955 N N . ARG B 1 13 ? -6.898 -15.945 -5.809 1 58.25 13 ARG B N 1
ATOM 956 C CA . ARG B 1 13 ? -7.312 -14.992 -6.832 1 58.25 13 ARG B CA 1
ATOM 957 C C . ARG B 1 13 ? -8.773 -15.203 -7.223 1 58.25 13 ARG B C 1
ATOM 959 O O . ARG B 1 13 ? -9.305 -16.297 -7.07 1 58.25 13 ARG B O 1
ATOM 966 N N . GLU B 1 14 ? -9.633 -14.023 -7.402 1 49.78 14 GLU B N 1
ATOM 967 C CA . GLU B 1 14 ? -10.969 -14.211 -7.965 1 49.78 14 GLU B CA 1
ATOM 968 C C . GLU B 1 14 ? -11.039 -15.477 -8.812 1 49.78 14 GLU B C 1
ATOM 970 O O . GLU B 1 14 ? -12.031 -16.203 -8.773 1 49.78 14 GLU B O 1
ATOM 975 N N . SER B 1 15 ? -10.281 -15.656 -9.727 1 47.28 15 SER B N 1
ATOM 976 C CA . SER B 1 15 ? -10.516 -16.75 -10.672 1 47.28 15 SER B CA 1
ATOM 977 C C . SER B 1 15 ? -10.016 -18.078 -10.109 1 47.28 15 SER B C 1
ATOM 979 O O . SER B 1 15 ? -9.742 -19 -10.867 1 47.28 15 SER B O 1
ATOM 981 N N . GLY B 1 16 ? -10.078 -18.312 -8.945 1 45.94 16 GLY B N 1
ATOM 982 C CA . GLY B 1 16 ? -9.844 -19.703 -8.578 1 45.94 16 GLY B CA 1
ATOM 983 C C . GLY B 1 16 ? -8.445 -19.953 -8.047 1 45.94 16 GLY B C 1
ATOM 984 O O . GLY B 1 16 ? -7.996 -21.094 -7.98 1 45.94 16 GLY B O 1
ATOM 985 N N . PHE B 1 17 ? -7.633 -18.891 -7.824 1 52.25 17 PHE B N 1
ATOM 986 C CA . PHE B 1 17 ? -6.219 -19.188 -7.602 1 52.25 17 PHE B CA 1
ATOM 987 C C . PHE B 1 17 ? -6.047 -20.156 -6.441 1 52.25 17 PHE B C 1
ATOM 989 O O . PHE B 1 17 ? -6.875 -20.203 -5.527 1 52.25 17 PHE B O 1
ATOM 996 N N . SER B 1 18 ? -5.125 -21.25 -6.785 1 57.19 18 SER B N 1
ATOM 997 C CA . SER B 1 18 ? -4.574 -22.375 -6.035 1 57.19 18 SER B CA 1
ATOM 998 C C . SER B 1 18 ? -3.781 -21.891 -4.824 1 57.19 18 SER B C 1
ATOM 1000 O O . SER B 1 18 ? -3.439 -20.703 -4.727 1 57.19 18 SER B O 1
ATOM 1002 N N . ASN B 1 19 ? -3.402 -22.562 -3.908 1 66.69 19 ASN B N 1
ATOM 1003 C CA . ASN B 1 19 ? -2.727 -22.625 -2.617 1 66.69 19 ASN B CA 1
ATOM 1004 C C . ASN B 1 19 ? -1.28 -22.141 -2.717 1 66.69 19 ASN B C 1
ATOM 1006 O O . ASN B 1 19 ? -0.416 -22.875 -3.213 1 66.69 19 ASN B O 1
ATOM 1010 N N . PHE B 1 20 ? -1.171 -20.75 -2.676 1 80.69 20 PHE B N 1
ATOM 1011 C CA . PHE B 1 20 ? 0.21 -20.312 -2.504 1 80.69 20 PHE B CA 1
ATOM 1012 C C . PHE B 1 20 ? 0.569 -20.234 -1.026 1 80.69 20 PHE B C 1
ATOM 1014 O O . PHE B 1 20 ? -0.301 -20 -0.184 1 80.69 20 PHE B O 1
ATOM 1021 N N . THR B 1 21 ? 1.803 -20.453 -0.785 1 78.44 21 THR B N 1
ATOM 1022 C CA . THR B 1 21 ? 2.264 -20.359 0.596 1 78.44 21 THR B CA 1
ATOM 1023 C C . THR B 1 21 ? 2.783 -18.969 0.898 1 78.44 21 THR B C 1
ATOM 1025 O O . THR B 1 21 ? 2.799 -18.531 2.055 1 78.44 21 THR B O 1
ATOM 1028 N N . THR B 1 22 ? 3.254 -18.266 -0.245 1 89 22 THR B N 1
ATOM 1029 C CA . THR B 1 22 ? 3.758 -16.922 -0.047 1 89 22 THR B CA 1
ATOM 1030 C C . THR B 1 22 ? 3.062 -15.938 -0.987 1 89 22 THR B C 1
ATOM 1032 O O . THR B 1 22 ? 2.561 -16.328 -2.043 1 89 22 THR B O 1
ATOM 1035 N N . LEU B 1 23 ? 3.014 -14.734 -0.561 1 92.44 23 LEU B N 1
ATOM 1036 C CA . LEU B 1 23 ? 2.469 -13.672 -1.4 1 92.44 23 LEU B CA 1
ATOM 1037 C C . LEU B 1 23 ? 3.287 -13.516 -2.678 1 92.44 23 LEU B C 1
ATOM 1039 O O . LEU B 1 23 ? 2.727 -13.336 -3.76 1 92.44 23 LEU B O 1
ATOM 1043 N N . GLN B 1 24 ? 4.605 -13.656 -2.459 1 94.06 24 GLN B N 1
ATOM 1044 C CA . GLN B 1 24 ? 5.453 -13.469 -3.633 1 94.06 24 GLN B CA 1
ATOM 1045 C C .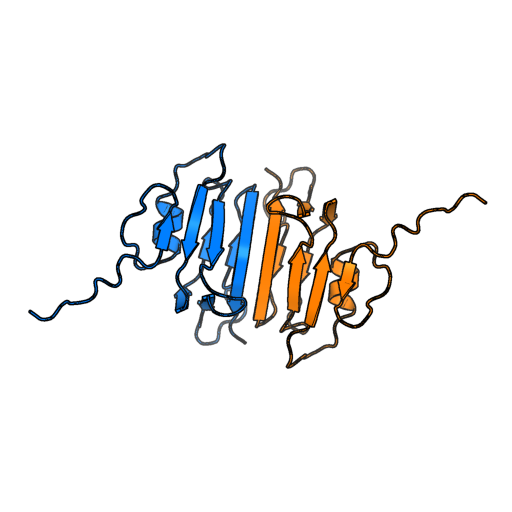 GLN B 1 24 ? 5.16 -14.523 -4.695 1 94.06 24 GLN B C 1
ATOM 1047 O O . GLN B 1 24 ? 5.207 -14.234 -5.895 1 94.06 24 GLN B O 1
ATOM 1052 N N . GLU B 1 25 ? 4.887 -15.727 -4.238 1 91.12 25 GLU B N 1
ATOM 1053 C CA . GLU B 1 25 ? 4.5 -16.766 -5.184 1 91.12 25 GLU B CA 1
ATOM 1054 C C . GLU B 1 25 ? 3.217 -16.406 -5.918 1 91.12 25 GLU B C 1
ATOM 1056 O O . GLU B 1 25 ? 3.107 -16.609 -7.129 1 91.12 25 GLU B O 1
ATOM 1061 N N . ALA B 1 26 ? 2.232 -15.906 -5.223 1 91.06 26 ALA B N 1
ATOM 1062 C CA . ALA B 1 26 ? 0.974 -15.484 -5.832 1 91.06 26 ALA B CA 1
ATOM 1063 C C . ALA B 1 26 ? 1.203 -14.375 -6.855 1 91.06 26 ALA B C 1
ATOM 1065 O O . ALA B 1 26 ? 0.655 -14.422 -7.957 1 91.06 26 ALA B O 1
ATOM 1066 N N . ILE B 1 27 ? 2.021 -13.414 -6.504 1 93.5 27 ILE B N 1
ATOM 1067 C CA . ILE B 1 27 ? 2.357 -12.312 -7.402 1 93.5 27 ILE B CA 1
ATOM 1068 C C . ILE B 1 27 ? 3.031 -12.859 -8.656 1 93.5 27 ILE B C 1
ATOM 1070 O O . ILE B 1 27 ? 2.725 -12.43 -9.773 1 93.5 27 ILE B O 1
ATOM 1074 N N . GLY B 1 28 ? 3.932 -13.719 -8.414 1 92.56 28 GLY B N 1
ATOM 1075 C CA . GLY B 1 28 ? 4.652 -14.328 -9.523 1 92.56 28 GLY B CA 1
ATOM 1076 C C . GLY B 1 28 ? 3.744 -15.062 -10.492 1 92.56 28 GLY B C 1
ATOM 1077 O O . GLY B 1 28 ? 4.051 -15.172 -11.68 1 92.56 28 GLY B O 1
ATOM 1078 N N . TRP B 1 29 ? 2.701 -15.523 -10.062 1 88.06 29 TRP B N 1
ATOM 1079 C CA . TRP B 1 29 ? 1.771 -16.312 -10.875 1 88.06 29 TRP B CA 1
ATOM 1080 C C . TRP B 1 29 ? 0.952 -15.398 -11.789 1 88.06 29 TRP B C 1
ATOM 1082 O O . TRP B 1 29 ? 0.337 -15.867 -12.75 1 88.06 29 TRP B O 1
ATOM 1092 N N . VAL B 1 30 ? 0.828 -14.133 -11.5 1 88.81 30 VAL B N 1
ATOM 1093 C CA . VAL B 1 30 ? 0.091 -13.195 -12.336 1 88.81 30 VAL B CA 1
ATOM 1094 C C . VAL B 1 30 ? 0.751 -13.094 -13.711 1 88.81 30 VAL B C 1
ATOM 1096 O O . VAL B 1 30 ? 1.979 -13.039 -13.812 1 88.81 30 VAL B O 1
ATOM 1099 N N . PRO B 1 31 ? -0.042 -13.102 -14.773 1 89.62 31 PRO B N 1
ATOM 1100 C CA . PRO B 1 31 ? 0.551 -12.969 -16.109 1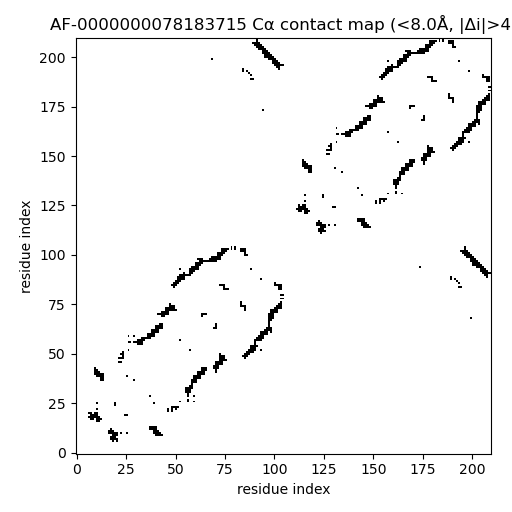 89.62 31 PRO B CA 1
ATOM 1101 C C . PRO B 1 31 ? 1.361 -11.688 -16.266 1 89.62 31 PRO B C 1
ATOM 1103 O O . PRO B 1 31 ? 0.994 -10.641 -15.719 1 89.62 31 PRO B O 1
ATOM 1106 N N . THR B 1 32 ? 2.459 -11.852 -17.031 1 93.38 32 THR B N 1
ATOM 1107 C CA . THR B 1 32 ? 3.268 -10.672 -17.328 1 93.38 32 THR B CA 1
ATOM 1108 C C . THR B 1 32 ? 2.512 -9.711 -18.234 1 93.38 32 THR B C 1
ATOM 1110 O O . THR B 1 32 ? 1.763 -10.141 -19.109 1 93.38 32 THR B O 1
ATOM 1113 N N . ILE B 1 33 ? 2.58 -8.414 -18 1 89.44 33 ILE B N 1
ATOM 1114 C CA . ILE B 1 33 ? 2.07 -7.312 -18.812 1 89.44 33 ILE B CA 1
ATOM 1115 C C . ILE B 1 33 ? 0.545 -7.359 -18.844 1 89.44 33 ILE B C 1
ATOM 1117 O O . ILE B 1 33 ? -0.064 -7.25 -19.906 1 89.44 33 ILE B O 1
ATOM 1121 N N . ASN B 1 34 ? -0.006 -7.68 -17.703 1 87.88 34 ASN B N 1
ATOM 1122 C CA . ASN B 1 34 ? -1.458 -7.617 -17.562 1 87.88 34 ASN B CA 1
ATOM 1123 C C . ASN B 1 34 ? -1.991 -6.227 -17.906 1 87.88 34 ASN B C 1
ATOM 1125 O O . ASN B 1 34 ? -1.324 -5.223 -17.641 1 87.88 34 ASN B O 1
ATOM 1129 N N . THR B 1 35 ? -3.17 -6.219 -18.547 1 89.06 35 THR B N 1
ATOM 1130 C CA . THR B 1 35 ? -3.805 -4.941 -18.859 1 89.06 35 THR B CA 1
ATOM 1131 C C . THR B 1 35 ? -5.09 -4.77 -18.062 1 89.06 35 THR B C 1
ATOM 1133 O O . THR B 1 35 ? -5.754 -3.736 -18.156 1 89.06 35 THR B O 1
ATOM 1136 N N . GLU B 1 36 ? -5.398 -5.84 -17.297 1 87.94 36 GLU B N 1
ATOM 1137 C CA . GLU B 1 36 ? -6.578 -5.809 -16.438 1 87.94 36 GLU B CA 1
ATOM 1138 C C . GLU B 1 36 ? -6.207 -6.094 -14.992 1 87.94 36 GLU B C 1
ATOM 1140 O O . GLU B 1 36 ? -5.223 -6.781 -14.719 1 87.94 36 GLU B O 1
ATOM 1145 N N . TRP B 1 37 ? -7.062 -5.578 -14.164 1 88.88 37 TRP B N 1
ATOM 1146 C CA . TRP B 1 37 ? -6.816 -5.793 -12.742 1 88.88 37 TRP B CA 1
ATOM 1147 C C . TRP B 1 37 ? -7.016 -7.258 -12.367 1 88.88 37 TRP B C 1
ATOM 1149 O O . TRP B 1 37 ? -8.016 -7.875 -12.75 1 88.88 37 TRP B O 1
ATOM 1159 N N . ILE B 1 38 ? -6.066 -7.824 -11.734 1 89.44 38 ILE B N 1
ATOM 1160 C CA . ILE B 1 38 ? -6.168 -9.148 -11.141 1 89.44 38 ILE B CA 1
ATOM 1161 C C . ILE B 1 38 ? -6.203 -9.023 -9.617 1 89.44 38 ILE B C 1
ATOM 1163 O O . ILE B 1 38 ? -5.281 -8.477 -9.008 1 89.44 38 ILE B O 1
ATOM 1167 N N . ARG B 1 39 ? -7.223 -9.602 -9.086 1 90.44 39 ARG B N 1
ATOM 1168 C CA . ARG B 1 39 ? -7.41 -9.508 -7.645 1 90.44 39 ARG B CA 1
ATOM 1169 C C . ARG B 1 39 ? -6.809 -10.711 -6.934 1 90.44 39 ARG B C 1
ATOM 1171 O O . ARG B 1 39 ? -7.086 -11.859 -7.293 1 90.44 39 ARG B O 1
ATOM 1178 N N . ILE B 1 40 ? -5.977 -10.484 -6.016 1 92.12 40 ILE B N 1
ATOM 1179 C CA . ILE B 1 40 ? -5.414 -11.484 -5.109 1 92.12 40 ILE B CA 1
ATOM 1180 C C . ILE B 1 40 ? -5.992 -11.297 -3.711 1 92.12 40 ILE B C 1
ATOM 1182 O O . ILE B 1 40 ? -5.801 -10.25 -3.088 1 92.12 40 ILE B O 1
ATOM 1186 N N . HIS B 1 41 ? -6.73 -12.289 -3.266 1 91.81 41 HIS B N 1
ATOM 1187 C CA . HIS B 1 41 ? -7.281 -12.281 -1.914 1 91.81 41 HIS B CA 1
ATOM 1188 C C . HIS B 1 41 ? -6.305 -12.883 -0.914 1 91.81 41 HIS B C 1
ATOM 1190 O O . HIS B 1 41 ? -5.801 -13.992 -1.121 1 91.81 41 HIS B O 1
ATOM 1196 N N . VAL B 1 42 ? -6.094 -12.086 0.104 1 91.31 42 VAL B N 1
ATOM 1197 C CA . VAL B 1 42 ? -5.156 -12.523 1.135 1 91.31 42 VAL B CA 1
ATOM 1198 C C . VAL B 1 42 ? -5.91 -12.797 2.434 1 91.31 42 VAL B C 1
ATOM 1200 O O . VAL B 1 42 ? -6.508 -11.891 3.02 1 91.31 42 VAL B O 1
ATOM 1203 N N . LYS B 1 43 ? -5.93 -14.031 2.938 1 90.19 43 LYS B N 1
ATOM 1204 C CA . LYS B 1 43 ? -6.582 -14.383 4.195 1 90.19 43 LYS B CA 1
ATOM 1205 C C . LYS B 1 43 ? -5.914 -13.688 5.375 1 90.19 43 LYS B C 1
ATOM 1207 O O . LYS B 1 43 ? -4.727 -13.359 5.316 1 90.19 43 LYS B O 1
ATOM 1212 N N . PRO B 1 44 ? -6.695 -13.438 6.391 1 91.44 44 PRO B N 1
ATOM 1213 C CA . PRO B 1 44 ? -6.082 -12.867 7.59 1 91.44 44 PRO B CA 1
ATOM 1214 C C . PRO B 1 44 ? -4.859 -13.656 8.055 1 91.44 44 PRO B C 1
ATOM 1216 O O . PRO B 1 44 ? -4.852 -14.883 8 1 91.44 44 PRO B O 1
ATOM 1219 N N . GLY B 1 45 ? -3.838 -12.984 8.484 1 90.56 45 GLY B N 1
ATOM 1220 C CA . GLY B 1 45 ? -2.619 -13.609 8.969 1 90.56 45 GLY B CA 1
ATOM 1221 C C . GLY B 1 45 ? -1.401 -12.711 8.852 1 90.56 45 GLY B C 1
ATOM 1222 O O . GLY B 1 45 ? -1.515 -11.547 8.453 1 90.56 45 GLY B O 1
ATOM 1223 N N . VAL B 1 46 ? -0.297 -13.25 9.359 1 91.31 46 VAL B N 1
ATOM 1224 C CA . VAL B 1 46 ? 0.999 -12.586 9.266 1 91.31 46 VAL B CA 1
ATOM 1225 C C . VAL B 1 46 ? 1.861 -13.281 8.219 1 91.31 46 VAL B C 1
ATOM 1227 O O . VAL B 1 46 ? 2.172 -14.461 8.344 1 91.31 46 VAL B O 1
ATOM 1230 N N . TYR B 1 47 ? 2.148 -12.539 7.215 1 92.19 47 TYR B N 1
ATOM 1231 C CA . TYR B 1 47 ? 3.006 -13.031 6.141 1 92.19 47 TYR B CA 1
ATOM 1232 C C . TYR B 1 47 ? 4.426 -12.5 6.289 1 92.19 47 TYR B C 1
ATOM 1234 O O . TYR B 1 47 ? 4.668 -11.305 6.098 1 92.19 47 TYR B O 1
ATOM 1242 N N . LYS B 1 48 ? 5.371 -13.383 6.605 1 91.69 48 LYS B N 1
ATOM 1243 C CA . LYS B 1 48 ? 6.766 -13.008 6.832 1 91.69 48 LYS B CA 1
ATOM 1244 C C . LYS B 1 48 ? 7.578 -13.117 5.547 1 91.69 48 LYS B C 1
ATOM 1246 O O . LYS B 1 48 ? 8.234 -14.133 5.305 1 91.69 48 LYS B O 1
ATOM 1251 N N . GLU B 1 49 ? 7.594 -12.055 4.816 1 92.44 49 GLU B N 1
ATOM 1252 C CA . GLU B 1 49 ? 8.297 -12 3.539 1 92.44 49 GLU B CA 1
ATOM 1253 C C . GLU B 1 49 ? 8.547 -10.562 3.109 1 92.44 49 GLU B C 1
ATOM 1255 O O . GLU B 1 49 ? 7.898 -9.633 3.605 1 92.44 49 GLU B O 1
ATOM 1260 N N . LYS B 1 50 ? 9.531 -10.375 2.238 1 92.56 50 LYS B N 1
ATOM 1261 C CA . LYS B 1 50 ? 9.641 -9.148 1.46 1 92.56 50 LYS B CA 1
ATOM 1262 C C . LYS B 1 50 ? 8.781 -9.211 0.2 1 92.56 50 LYS B C 1
ATOM 1264 O O . LYS B 1 50 ? 8.859 -10.188 -0.555 1 92.56 50 LYS B O 1
ATOM 1269 N N . LEU B 1 51 ? 7.945 -8.289 0.044 1 94.44 51 LEU B N 1
ATOM 1270 C CA . LEU B 1 51 ? 7.047 -8.297 -1.104 1 94.44 51 LEU B CA 1
ATOM 1271 C C . LEU B 1 51 ? 7.492 -7.285 -2.154 1 94.44 51 LEU B C 1
ATOM 1273 O O . LEU B 1 51 ? 7.676 -6.105 -1.848 1 94.44 51 LEU B O 1
ATOM 1277 N N . THR B 1 52 ? 7.789 -7.738 -3.297 1 95.19 52 THR B N 1
ATOM 1278 C CA . THR B 1 52 ? 8.078 -6.898 -4.453 1 95.19 52 THR B CA 1
ATOM 1279 C C . THR B 1 52 ? 7.027 -7.094 -5.539 1 95.19 52 THR B C 1
ATOM 1281 O O . THR B 1 52 ? 6.668 -8.227 -5.871 1 95.19 52 THR B O 1
ATOM 1284 N N . ILE B 1 53 ? 6.422 -6.02 -6.016 1 95.69 53 ILE B N 1
ATOM 1285 C CA . ILE B 1 53 ? 5.605 -6.051 -7.227 1 95.69 53 ILE B CA 1
ATOM 1286 C C . ILE B 1 53 ? 6.469 -5.719 -8.438 1 95.69 53 ILE B C 1
ATOM 1288 O O . ILE B 1 53 ? 6.793 -4.555 -8.68 1 95.69 53 ILE B O 1
ATOM 1292 N N . PRO B 1 54 ? 6.844 -6.707 -9.133 1 95.69 54 PRO B N 1
ATOM 1293 C CA . PRO B 1 54 ? 7.789 -6.461 -10.219 1 95.69 54 PRO B CA 1
ATOM 1294 C C . PRO B 1 54 ? 7.195 -5.605 -11.336 1 95.69 54 PRO B C 1
ATOM 1296 O O . PRO B 1 54 ? 5.977 -5.566 -11.508 1 95.69 54 PRO B O 1
ATOM 1299 N N . ARG B 1 55 ? 8.055 -5.039 -12.102 1 93.88 55 ARG B N 1
ATOM 1300 C CA . ARG B 1 55 ? 7.691 -4.125 -13.18 1 93.88 55 ARG B CA 1
ATOM 1301 C C . ARG B 1 55 ? 6.766 -4.805 -14.188 1 93.88 55 ARG B C 1
ATOM 1303 O O . ARG B 1 55 ? 5.871 -4.168 -14.742 1 93.88 55 ARG B O 1
ATOM 1310 N N . GLU B 1 56 ? 6.922 -6.07 -14.383 1 96.31 56 GLU B N 1
ATOM 1311 C CA . GLU B 1 56 ? 6.207 -6.777 -15.438 1 96.31 56 GLU B CA 1
ATOM 1312 C C . GLU B 1 56 ? 4.871 -7.316 -14.938 1 96.31 56 GLU B C 1
ATOM 1314 O O . GLU B 1 56 ? 4.148 -7.984 -15.68 1 96.31 56 GLU B O 1
ATOM 1319 N N . LYS B 1 57 ? 4.539 -6.988 -13.633 1 94.38 57 LYS B N 1
ATOM 1320 C CA . LYS B 1 57 ? 3.279 -7.453 -13.062 1 94.38 57 LYS B CA 1
ATOM 1321 C C . LYS B 1 57 ? 2.4 -6.281 -12.641 1 94.38 57 LYS B C 1
ATOM 1323 O O . LYS B 1 57 ? 2.061 -6.141 -11.461 1 94.38 57 LYS B O 1
ATOM 1328 N N . PRO B 1 58 ? 2.021 -5.426 -13.602 1 93.5 58 PRO B N 1
ATOM 1329 C CA . PRO B 1 58 ? 1.107 -4.336 -13.25 1 93.5 58 PRO B CA 1
ATOM 1330 C C . PRO B 1 58 ? -0.322 -4.816 -13.016 1 93.5 58 PRO B C 1
ATOM 1332 O O . PRO B 1 58 ? -0.635 -5.984 -13.266 1 93.5 58 PRO B O 1
ATOM 1335 N N . PHE B 1 59 ? -1.207 -4.012 -12.508 1 93.31 59 PHE B N 1
ATOM 1336 C CA . PHE B 1 59 ? -2.646 -4.195 -12.367 1 93.31 59 PHE B CA 1
ATOM 1337 C C . PHE B 1 59 ? -2.949 -5.352 -11.422 1 93.31 59 PHE B C 1
ATOM 1339 O O . PHE B 1 59 ? -3.793 -6.199 -11.719 1 93.31 59 PHE B O 1
ATOM 1346 N N . ILE B 1 60 ? -2.184 -5.371 -10.359 1 94.5 60 ILE B N 1
ATOM 1347 C CA . ILE B 1 60 ? -2.484 -6.273 -9.258 1 94.5 60 ILE B CA 1
ATOM 1348 C C . ILE B 1 60 ? -3.273 -5.527 -8.18 1 94.5 60 ILE B C 1
ATOM 1350 O O . ILE B 1 60 ? -2.943 -4.391 -7.836 1 94.5 60 ILE B O 1
ATOM 1354 N N . TYR B 1 61 ? -4.367 -6.043 -7.754 1 94.5 61 TYR B N 1
ATOM 1355 C CA . TYR B 1 61 ? -5.141 -5.609 -6.594 1 94.5 61 TYR B CA 1
ATOM 1356 C C . TYR B 1 61 ? -4.98 -6.586 -5.438 1 94.5 61 TYR B C 1
ATOM 1358 O O . TYR B 1 61 ? -5.496 -7.707 -5.484 1 94.5 61 TYR B O 1
ATOM 1366 N N . LEU B 1 62 ? -4.191 -6.23 -4.457 1 95.56 62 LEU B N 1
ATOM 1367 C CA . LEU B 1 62 ? -3.975 -7.035 -3.26 1 95.56 62 LEU B CA 1
ATOM 1368 C C . LEU B 1 62 ? -4.996 -6.688 -2.18 1 95.56 62 LEU B C 1
ATOM 1370 O O . LEU B 1 62 ? -4.992 -5.574 -1.653 1 95.56 62 LEU B O 1
ATOM 1374 N N . GLU B 1 63 ? -5.812 -7.703 -1.867 1 94.5 63 GLU B N 1
ATOM 1375 C CA . GLU B 1 63 ? -6.922 -7.422 -0.961 1 94.5 63 GLU B CA 1
ATOM 1376 C C . GLU B 1 63 ? -6.898 -8.352 0.247 1 94.5 63 GLU B C 1
ATOM 1378 O O . GLU B 1 63 ? -7.012 -9.57 0.1 1 94.5 63 GLU B O 1
ATOM 1383 N N . GLY B 1 64 ? -6.746 -7.738 1.455 1 93.94 64 GLY B N 1
ATOM 1384 C CA . GLY B 1 64 ? -6.992 -8.523 2.652 1 93.94 64 GLY B CA 1
ATOM 1385 C C . GLY B 1 64 ? -8.445 -8.922 2.824 1 93.94 64 GLY B C 1
ATOM 1386 O O . GLY B 1 64 ? -9.336 -8.078 2.713 1 93.94 64 GLY B O 1
ATOM 1387 N N . GLU B 1 65 ? -8.758 -10.164 3.117 1 90.75 65 GLU B N 1
ATOM 1388 C CA . GLU B 1 65 ? -10.117 -10.688 3.223 1 90.75 65 GLU B CA 1
ATOM 1389 C C . GLU B 1 65 ? -10.758 -10.297 4.555 1 90.75 65 GLU B C 1
ATOM 1391 O O . GLU B 1 65 ? -11.984 -10.203 4.656 1 90.75 65 GLU B O 1
ATOM 1396 N N . GLY B 1 66 ? -9.969 -10.039 5.523 1 89.12 66 GLY B N 1
ATOM 1397 C CA . GLY B 1 66 ? -10.492 -9.734 6.844 1 89.12 66 GLY B CA 1
ATOM 1398 C C . GLY B 1 66 ? -10.664 -8.25 7.09 1 89.12 66 GLY B C 1
ATOM 1399 O O . GLY B 1 66 ? -10.641 -7.453 6.152 1 89.12 66 GLY B O 1
ATOM 1400 N N . GLY B 1 67 ? -11.062 -7.922 8.273 1 89.38 67 GLY B N 1
ATOM 1401 C CA . GLY B 1 67 ? -11.172 -6.531 8.688 1 89.38 67 GLY B CA 1
ATOM 1402 C C . GLY B 1 67 ? -9.836 -5.812 8.703 1 89.38 67 GLY B C 1
ATOM 1403 O O . GLY B 1 67 ? -8.797 -6.406 8.406 1 89.38 67 GLY B O 1
ATOM 1404 N N . LEU B 1 68 ? -9.969 -4.543 8.922 1 88.75 68 LEU B N 1
ATOM 1405 C CA . LEU B 1 68 ? -8.773 -3.705 8.992 1 88.75 68 LEU B CA 1
ATOM 1406 C C . LEU B 1 68 ? -7.77 -4.277 9.984 1 88.75 68 LEU B C 1
ATOM 1408 O O . LEU B 1 68 ? -8.141 -4.688 11.086 1 88.75 68 LEU B O 1
ATOM 1412 N N . GLY B 1 69 ? -6.539 -4.441 9.562 1 90.38 69 GLY B N 1
ATOM 1413 C CA . GLY B 1 69 ? -5.473 -4.832 10.469 1 90.38 69 GLY B CA 1
ATOM 1414 C C . GLY B 1 69 ? -5.328 -6.332 10.609 1 90.38 69 GLY B C 1
ATOM 1415 O O . GLY B 1 69 ? -4.477 -6.812 11.367 1 90.38 69 GLY B O 1
ATOM 1416 N N . THR B 1 70 ? -6.094 -7.148 9.891 1 94.06 70 THR B N 1
ATOM 1417 C CA . THR B 1 70 ? -6.059 -8.594 10.102 1 94.06 70 THR B CA 1
ATOM 1418 C C . THR B 1 70 ? -5.043 -9.25 9.172 1 94.06 70 THR B C 1
ATOM 1420 O O . THR B 1 70 ? -4.695 -10.422 9.352 1 94.06 70 THR B O 1
ATOM 1423 N N . THR B 1 71 ? -4.598 -8.57 8.172 1 93.94 71 THR B N 1
ATOM 142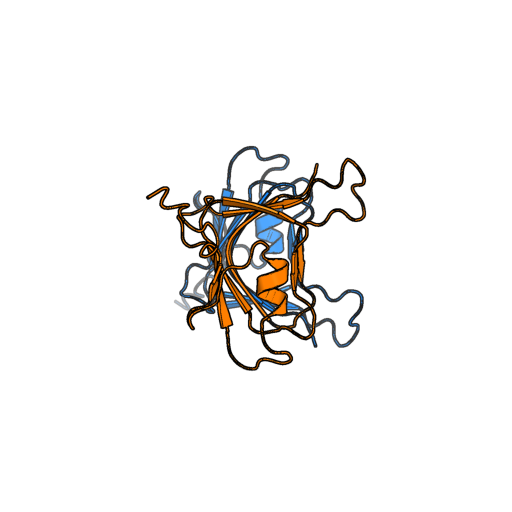4 C CA . THR B 1 71 ? -3.6 -9.055 7.227 1 93.94 71 THR B CA 1
ATOM 1425 C C . THR B 1 71 ? -2.344 -8.195 7.27 1 93.94 71 THR B C 1
ATOM 1427 O O . THR B 1 71 ? -2.402 -6.992 7 1 93.94 71 THR B O 1
ATOM 1430 N N . SER B 1 72 ? -1.172 -8.75 7.691 1 95 72 SER B N 1
ATOM 1431 C CA . SER B 1 72 ? 0.07 -7.988 7.777 1 95 72 SER B CA 1
ATOM 1432 C C . SER B 1 72 ? 1.196 -8.68 7.016 1 95 72 SER B C 1
ATOM 1434 O O . SER B 1 72 ? 1.298 -9.906 7.031 1 95 72 SER B O 1
ATOM 1436 N N . ILE B 1 73 ? 1.918 -7.895 6.289 1 95.44 73 ILE B N 1
ATOM 1437 C CA . ILE B 1 73 ? 3.16 -8.312 5.648 1 95.44 73 ILE B CA 1
ATOM 1438 C C . ILE B 1 73 ? 4.352 -7.762 6.426 1 95.44 73 ILE B C 1
ATOM 1440 O O . ILE B 1 73 ? 4.449 -6.555 6.656 1 95.44 73 ILE B O 1
ATOM 1444 N N . LYS B 1 74 ? 5.219 -8.586 6.902 1 93.25 74 LYS B N 1
ATOM 1445 C CA . LYS B 1 74 ? 6.348 -8.164 7.73 1 93.25 74 LYS B CA 1
ATOM 1446 C C . LYS B 1 74 ? 7.645 -8.812 7.254 1 93.25 74 LYS B C 1
ATOM 1448 O O . LYS B 1 74 ? 7.633 -9.93 6.723 1 93.25 74 LYS B O 1
ATOM 1453 N N . TRP B 1 75 ? 8.727 -8.047 7.406 1 88.12 75 TRP B N 1
ATOM 1454 C CA . TRP B 1 75 ? 10.055 -8.594 7.156 1 88.12 75 TRP B CA 1
ATOM 1455 C C . TRP B 1 75 ? 10.984 -8.32 8.336 1 88.12 75 TRP B C 1
ATOM 1457 O O . TRP B 1 75 ? 10.836 -7.316 9.031 1 88.12 75 TRP B O 1
ATOM 1467 N N . ASP B 1 76 ? 11.719 -9.305 8.844 1 76.88 76 ASP B N 1
ATOM 1468 C CA . ASP B 1 76 ? 12.695 -9.172 9.93 1 76.88 76 ASP B CA 1
ATOM 1469 C C . ASP B 1 76 ? 14.117 -9.305 9.398 1 76.88 76 ASP B C 1
ATOM 1471 O O . ASP B 1 76 ? 14.555 -10.398 9.039 1 76.88 76 ASP B O 1
ATOM 1475 N N . ASP B 1 77 ? 14.586 -8.25 8.758 1 61.22 77 ASP B N 1
ATOM 1476 C CA . ASP B 1 77 ? 15.945 -8.453 8.273 1 61.22 77 ASP B CA 1
ATOM 1477 C C . ASP B 1 77 ? 16.953 -8.391 9.422 1 61.22 77 ASP B C 1
ATOM 1479 O O . ASP B 1 77 ? 18.156 -8.391 9.195 1 61.22 77 ASP B O 1
ATOM 1483 N N . HIS B 1 78 ? 16.703 -9.008 10.516 1 56.12 78 HIS B N 1
ATOM 1484 C CA . HIS B 1 78 ? 17.672 -9.125 11.594 1 56.12 78 HIS B CA 1
ATOM 1485 C C . HIS B 1 78 ? 18.625 -7.926 11.625 1 56.12 78 HIS B C 1
ATOM 1487 O O . HIS B 1 78 ? 19.828 -8.086 11.82 1 56.12 78 HIS B O 1
ATOM 1493 N N . GLY B 1 79 ? 18.281 -6.703 11.609 1 51.5 79 GLY B N 1
ATOM 1494 C CA . GLY B 1 79 ? 19.125 -5.59 12.008 1 51.5 79 GLY B CA 1
ATOM 1495 C C . GLY B 1 79 ? 19.5 -4.68 10.859 1 51.5 79 GLY B C 1
ATOM 1496 O O . GLY B 1 79 ? 20.094 -3.617 11.07 1 51.5 79 GLY B O 1
ATOM 1497 N N . HIS B 1 80 ? 19.656 -5.148 9.562 1 52.94 80 HIS B N 1
ATOM 1498 C CA . HIS B 1 80 ? 20.219 -4.164 8.641 1 52.94 80 HIS B CA 1
ATOM 1499 C C . HIS B 1 80 ? 19.125 -3.279 8.047 1 52.94 80 HIS B C 1
ATOM 1501 O O . HIS B 1 80 ? 18.188 -3.781 7.422 1 52.94 80 HIS B O 1
ATOM 1507 N N . VAL B 1 81 ? 18.969 -2.055 8.492 1 53.44 81 VAL B N 1
ATOM 1508 C CA . VAL B 1 81 ? 17.984 -1.004 8.266 1 53.44 81 VAL B CA 1
ATOM 1509 C C . VAL B 1 81 ? 17.906 -0.672 6.777 1 53.44 81 VAL B C 1
ATOM 1511 O O . VAL B 1 81 ? 16.828 -0.429 6.238 1 53.44 81 VAL B O 1
ATOM 1514 N N . ASP B 1 82 ? 19.125 -0.654 6.016 1 54.28 82 ASP B N 1
ATOM 1515 C CA . ASP B 1 82 ? 19.203 0.014 4.723 1 54.28 82 ASP B CA 1
ATOM 1516 C C . ASP B 1 82 ? 18.391 -0.744 3.668 1 54.28 82 ASP B C 1
ATOM 1518 O O . ASP B 1 82 ? 17.797 -0.135 2.777 1 54.28 82 ASP B O 1
ATOM 1522 N N . ASN B 1 83 ? 18.297 -2.053 3.73 1 58.78 83 ASN B N 1
ATOM 1523 C CA . ASN B 1 83 ? 17.719 -2.871 2.674 1 58.78 83 ASN B CA 1
ATOM 1524 C C . ASN B 1 83 ? 16.438 -3.572 3.148 1 58.78 83 ASN B C 1
ATOM 1526 O O . ASN B 1 83 ? 16.109 -4.648 2.656 1 58.78 83 ASN B O 1
ATOM 1530 N N . SER B 1 84 ? 15.742 -2.857 4.059 1 68.5 84 SER B N 1
ATOM 1531 C CA . SER B 1 84 ? 14.812 -3.623 4.887 1 68.5 84 SER B CA 1
ATOM 1532 C C . SER B 1 84 ? 13.367 -3.307 4.531 1 68.5 84 SER B C 1
ATOM 1534 O O . SER B 1 84 ? 12.445 -3.666 5.27 1 68.5 84 SER B O 1
ATOM 1536 N N . TYR B 1 85 ? 13.234 -2.771 3.354 1 82.88 85 TYR B N 1
ATOM 1537 C CA . TYR B 1 85 ? 11.836 -2.453 3.08 1 82.88 85 TYR B CA 1
ATOM 1538 C C . TYR B 1 85 ? 11.016 -3.721 2.859 1 82.88 85 TYR B C 1
ATOM 1540 O O . TYR B 1 85 ? 11.43 -4.605 2.107 1 82.88 85 TYR B O 1
ATOM 1548 N N . THR B 1 86 ? 10.047 -3.768 3.578 1 90.62 86 THR B N 1
ATOM 1549 C CA . THR B 1 86 ? 9.141 -4.91 3.488 1 90.62 86 THR B CA 1
ATOM 1550 C C . THR B 1 86 ? 8.406 -4.91 2.152 1 90.62 86 THR B C 1
ATOM 1552 O O . THR B 1 86 ? 8.07 -5.969 1.621 1 90.62 86 THR B O 1
ATOM 1555 N N . PHE B 1 87 ? 8.266 -3.73 1.543 1 93 87 PHE B N 1
ATOM 1556 C CA . PHE B 1 87 ? 7.445 -3.605 0.343 1 93 87 PHE B CA 1
ATOM 1557 C C . PHE B 1 87 ? 8.141 -2.738 -0.7 1 93 87 PHE B C 1
ATOM 1559 O O . PHE B 1 87 ? 8.617 -1.646 -0.387 1 93 87 PHE B O 1
ATOM 1566 N N . THR B 1 88 ? 8.297 -3.244 -1.883 1 92.25 88 THR B N 1
ATOM 1567 C CA . THR B 1 88 ? 8.82 -2.498 -3.023 1 92.25 88 THR B CA 1
ATOM 1568 C C . THR B 1 88 ? 7.844 -2.553 -4.195 1 92.25 88 THR B C 1
ATOM 1570 O O . THR B 1 88 ? 7.395 -3.633 -4.59 1 92.25 88 THR B O 1
ATOM 1573 N N . LEU B 1 89 ? 7.41 -1.418 -4.715 1 93.69 89 LEU B N 1
ATOM 1574 C CA . LEU B 1 89 ? 6.539 -1.335 -5.879 1 93.69 89 LEU B CA 1
ATOM 1575 C C . LEU B 1 89 ? 7.312 -0.854 -7.105 1 93.69 89 LEU B C 1
ATOM 1577 O O . LEU B 1 89 ? 7.695 0.314 -7.18 1 93.69 89 LEU B O 1
ATOM 1581 N N . LEU B 1 90 ? 7.535 -1.72 -8.078 1 91.56 90 LEU B N 1
ATOM 1582 C CA . LEU B 1 90 ? 8.195 -1.359 -9.328 1 91.56 90 LEU B CA 1
ATOM 1583 C C . LEU B 1 90 ? 7.18 -1.241 -10.461 1 91.56 90 LEU B C 1
ATOM 1585 O O . LEU B 1 90 ? 7.422 -0.541 -11.445 1 91.56 90 LEU B O 1
ATOM 1589 N N . ALA B 1 91 ? 6.094 -1.971 -10.398 1 93.19 91 ALA B N 1
ATOM 1590 C CA . ALA B 1 91 ? 5.078 -2.018 -11.445 1 93.19 91 ALA B CA 1
ATOM 1591 C C . ALA B 1 91 ? 4.391 -0.664 -11.609 1 93.19 91 ALA B C 1
ATOM 1593 O O . ALA B 1 91 ? 4.398 0.155 -10.688 1 93.19 91 ALA B O 1
ATOM 1594 N N . GLU B 1 92 ? 3.773 -0.435 -12.695 1 90.06 92 GLU B N 1
ATOM 1595 C CA . GLU B 1 92 ? 3.105 0.823 -13.016 1 90.06 92 GLU B CA 1
ATOM 1596 C C . GLU B 1 92 ? 1.891 1.047 -12.117 1 90.06 92 GLU B C 1
ATOM 1598 O O . GLU B 1 92 ? 1.646 2.168 -11.664 1 90.06 92 GLU B O 1
ATOM 1603 N N . ASN B 1 93 ? 1.089 -0.013 -11.938 1 93.06 93 ASN B N 1
ATOM 1604 C CA . ASN B 1 93 ? -0.158 0.084 -11.188 1 93.06 93 ASN B CA 1
ATOM 1605 C C . ASN B 1 93 ? -0.245 -0.988 -10.102 1 93.06 93 ASN B C 1
ATOM 1607 O O . ASN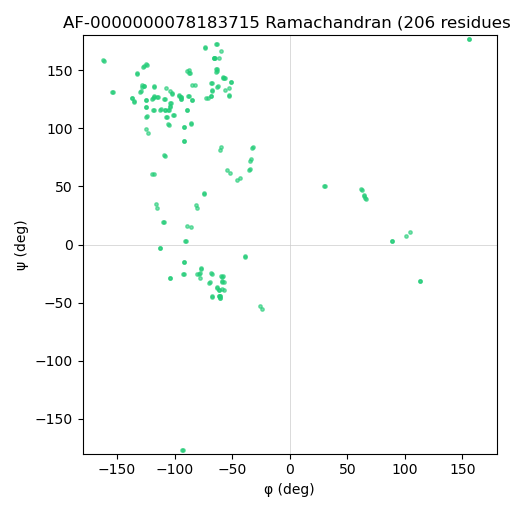 B 1 93 ? 0.098 -2.146 -10.344 1 93.06 93 ASN B O 1
ATOM 1611 N N . PHE B 1 94 ? -0.69 -0.572 -8.977 1 95.62 94 PHE B N 1
ATOM 1612 C CA . PHE B 1 94 ? -0.907 -1.474 -7.848 1 95.62 94 PHE B CA 1
ATOM 1613 C C . PHE B 1 94 ? -1.978 -0.925 -6.914 1 95.62 94 PHE B C 1
ATOM 1615 O O . PHE B 1 94 ? -1.985 0.268 -6.602 1 95.62 94 PHE B O 1
ATOM 1622 N N . LEU B 1 95 ? -2.902 -1.722 -6.559 1 96.31 95 LEU B N 1
ATOM 1623 C CA . LEU B 1 95 ? -3.963 -1.349 -5.629 1 96.31 95 LEU B CA 1
ATOM 1624 C C . LEU B 1 95 ? -3.916 -2.213 -4.375 1 96.31 95 LEU B C 1
ATOM 1626 O O . LEU B 1 95 ? -3.799 -3.438 -4.465 1 96.31 95 LEU B O 1
ATOM 1630 N N . ALA B 1 96 ? -3.889 -1.602 -3.219 1 97.19 96 ALA B N 1
ATOM 1631 C CA . ALA B 1 96 ? -3.924 -2.318 -1.946 1 97.19 96 ALA B CA 1
ATOM 1632 C C . ALA B 1 96 ? -5.172 -1.952 -1.146 1 97.19 96 ALA B C 1
ATOM 1634 O O . ALA B 1 96 ? -5.57 -0.787 -1.107 1 97.19 96 ALA B O 1
ATOM 1635 N N . SER B 1 97 ? -5.789 -2.965 -0.594 1 96.56 97 SER B N 1
ATOM 1636 C CA . SER B 1 97 ? -6.906 -2.76 0.322 1 96.56 97 SER B CA 1
ATOM 1637 C C . SER B 1 97 ? -6.781 -3.652 1.553 1 96.56 97 SER B C 1
ATOM 1639 O O . SER B 1 97 ? -6.648 -4.871 1.433 1 96.56 97 SER B O 1
ATOM 1641 N N . ARG B 1 98 ? -6.777 -3.023 2.693 1 96.69 98 ARG B N 1
ATOM 1642 C CA . ARG B 1 98 ? -6.766 -3.672 4 1 96.69 98 ARG B CA 1
ATOM 1643 C C . ARG B 1 98 ? -5.5 -4.504 4.188 1 96.69 98 ARG B C 1
ATOM 1645 O O . ARG B 1 98 ? -5.57 -5.66 4.613 1 96.69 98 ARG B O 1
ATOM 1652 N N . ILE B 1 99 ? -4.367 -3.969 3.891 1 97.19 99 ILE B N 1
ATOM 1653 C CA . ILE B 1 99 ? -3.053 -4.578 4.066 1 97.19 99 ILE B CA 1
ATOM 1654 C C . ILE B 1 99 ? -2.209 -3.717 5.004 1 97.19 99 ILE B C 1
ATOM 1656 O O . ILE B 1 99 ? -2.113 -2.502 4.828 1 97.19 99 ILE B O 1
ATOM 1660 N N . THR B 1 100 ? -1.679 -4.305 6.07 1 96.88 100 THR B N 1
ATOM 1661 C CA . THR B 1 100 ? -0.686 -3.674 6.934 1 96.88 100 THR B CA 1
ATOM 1662 C C . THR B 1 100 ? 0.727 -4.066 6.512 1 96.88 100 THR B C 1
ATOM 1664 O O . THR B 1 100 ? 1.024 -5.25 6.34 1 96.88 100 THR B O 1
ATOM 1667 N N . PHE B 1 101 ? 1.602 -3.094 6.285 1 96.06 101 PHE B N 1
ATOM 1668 C CA . PHE B 1 101 ? 3.025 -3.295 6.039 1 96.06 101 PHE B CA 1
ATOM 1669 C C . PHE B 1 101 ? 3.84 -2.965 7.285 1 96.06 101 PHE B C 1
ATOM 1671 O O . PHE B 1 101 ? 3.686 -1.891 7.867 1 96.06 101 PHE B O 1
ATOM 1678 N N . LYS B 1 102 ? 4.723 -3.877 7.664 1 92.94 102 LYS B N 1
ATOM 1679 C CA . LYS B 1 102 ? 5.555 -3.711 8.852 1 92.94 102 LYS B CA 1
ATOM 1680 C C . LYS B 1 102 ? 7.035 -3.838 8.508 1 92.94 102 LYS B C 1
ATOM 1682 O O . LYS B 1 102 ? 7.5 -4.914 8.125 1 92.94 102 LYS B O 1
ATOM 1687 N N . ASN B 1 103 ? 7.695 -2.699 8.594 1 91.62 103 ASN B N 1
ATOM 1688 C CA . ASN B 1 103 ? 9.148 -2.695 8.438 1 91.62 103 ASN B CA 1
ATOM 1689 C C . ASN B 1 103 ? 9.844 -2.973 9.766 1 91.62 103 ASN B C 1
ATOM 1691 O O . ASN B 1 103 ? 9.305 -2.688 10.836 1 91.62 103 ASN B O 1
ATOM 1695 N N . PRO B 1 104 ? 10.992 -3.633 9.586 1 83.19 104 PRO B N 1
ATOM 1696 C CA . PRO B 1 104 ? 11.742 -3.797 10.828 1 83.19 104 PRO B CA 1
ATOM 1697 C C . PRO B 1 104 ? 12.195 -2.467 11.43 1 83.19 104 PRO B C 1
ATOM 1699 O O . PRO B 1 104 ? 12.305 -1.468 10.711 1 83.19 104 PRO B O 1
ATOM 1702 N N . THR B 1 105 ? 12.312 -2.311 12.672 1 71.38 105 THR B N 1
ATOM 1703 C CA . THR B 1 105 ? 12.805 -1.138 13.383 1 71.38 105 THR B CA 1
ATOM 1704 C C . THR B 1 105 ? 14.305 -1.265 13.664 1 71.38 105 THR B C 1
ATOM 1706 O O . THR B 1 105 ? 14.805 -2.365 13.906 1 71.38 105 THR B O 1
#

pLDDT: mean 80.22, std 20.59, range [23.2, 97.19]

Sequence (210 aa):
MNTKEDKRDQISRESGFSNFTTLQEAIGWVPTINTEWIRIHVKPGVYKEKLTIPREKPFIYLEGEGGLGTTSIKWDDHGHVDNSYTFTLLAENFLASRITFKNPTMNTKEDKRDQISRESGFSNFTTLQEAIGWVPTINTEWIRIHVKPGVYKEKLTIPREKPFIYLEGEGGLGTTSIKWDDHGHVDNSYTFTLLAENFLASRITFKNPT

Radius of gyration: 17.61 Å; Cα contacts (8 Å, |Δi|>4): 540; chains: 2; bounding box: 42×73×38 Å

Organism: Punica granatum (NCBI:txid22663)

InterPro domains:
  IPR000070 Pectinesterase, catalytic [PF01095] (14-103)
  IPR011050 Pectin lyase fold/virulence factor [SSF51126] (15-104)
  IPR012334 Pectin lyase fold [G3DSA:2.160.20.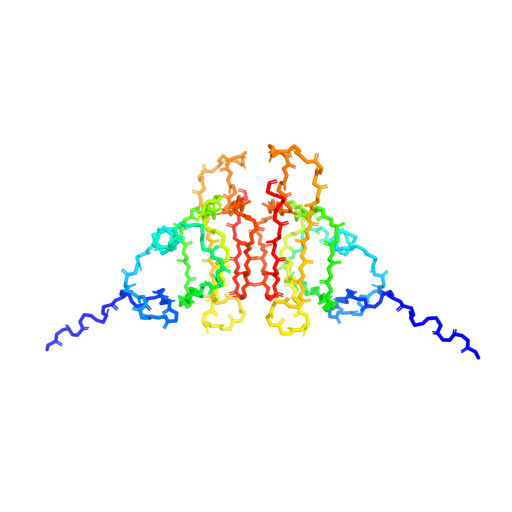10] (5-105)
  IPR018040 Pectinesterase, Tyr active site [PS00800] (34-53)